Protein AF-A2DS99-F1 (afdb_monomer)

Organism: Trichomonas vaginalis (strain ATCC PRA-98 / G3) (NCBI:txid412133)

Foldseek 3Di:
DPDADQDQKKKKAFADLVDDPVVVQVVCCVLLPVLAAWPDKDADSPPVGGRMIMTGGPDSRSLVVSQVPQAQDDDPNTGMHMGHDPDHDQSNCVVVVNHDPPPPDDDPDPPVVVVVVVPDDDDPDDDPDPDDDDPPPVVPCVVVVVVVVVPDDDDDDDPPQDDQDQKKKKFQADLPDDLVNVCVLLVVFPFWDGKADDPPCSRIIMTGGPDSVSVVVSCVPQQQPDDPNTGMHMDHDD

Sequence (238 aa):
MSTEQVSNTLYIKRINDNVSINQLILHVFAYFSPYGQIIDISASKAIKKRGQAWVTYQNIESAINAKRDLNGIYIFSTPISIQFAKKRNINTLKLNGTYNSYGRRKEIIQDNEVRKLTTGPIPYHWDIDMGGDDEEVTEMVRPLVQKISQEIVEETPKVTLQAPNKILFIQNIPENTDKAVLDFLFGQFPGFVEVRTLPGKQTIAFVEYKTEEQSAVAIQELNGFEIENHHLTIQFSK

pLDDT: mean 71.29, std 19.37, range [31.11, 94.31]

Structure (mmCIF, N/CA/C/O backbone):
data_AF-A2DS99-F1
#
_entry.id   AF-A2DS99-F1
#
loop_
_atom_site.group_PDB
_atom_site.id
_atom_site.type_symbol
_atom_site.label_atom_id
_atom_site.label_alt_id
_atom_site.label_comp_id
_atom_site.label_asym_id
_atom_site.label_entity_id
_atom_site.label_seq_id
_atom_site.pdbx_PDB_ins_code
_atom_site.Cartn_x
_atom_site.Cartn_y
_atom_site.Cartn_z
_atom_site.occupancy
_atom_site.B_iso_or_equiv
_atom_site.auth_seq_id
_atom_site.auth_comp_id
_atom_site.auth_asym_id
_atom_site.auth_atom_id
_atom_site.pdbx_PDB_model_num
ATOM 1 N N . MET A 1 1 ? -28.680 -4.429 15.308 1.00 39.94 1 MET A N 1
ATOM 2 C CA . MET A 1 1 ? -27.738 -4.118 14.213 1.00 39.94 1 MET A CA 1
ATOM 3 C C . MET A 1 1 ? -26.705 -3.143 14.746 1.00 39.94 1 MET A C 1
ATOM 5 O O . MET A 1 1 ? -27.077 -2.046 15.135 1.00 39.94 1 MET A O 1
ATOM 9 N N . SER A 1 2 ? -25.447 -3.556 14.887 1.00 45.28 2 SER A N 1
ATOM 10 C CA . SER A 1 2 ? -24.369 -2.669 15.336 1.00 45.28 2 SER A CA 1
ATOM 11 C C . SER A 1 2 ? -24.067 -1.650 14.237 1.00 45.28 2 SER A C 1
ATOM 13 O O . SER A 1 2 ? -23.561 -2.024 13.183 1.00 45.28 2 SER A O 1
ATOM 15 N N . THR A 1 3 ? -24.407 -0.384 14.463 1.00 58.03 3 THR A N 1
ATOM 16 C CA . THR A 1 3 ? -24.105 0.718 13.544 1.00 58.03 3 THR A CA 1
ATOM 17 C C . THR A 1 3 ? -22.590 0.908 13.476 1.00 58.03 3 THR A C 1
ATOM 19 O O . THR A 1 3 ? -21.972 1.351 14.446 1.00 58.03 3 THR A O 1
ATOM 22 N N . GLU A 1 4 ? -21.968 0.527 12.361 1.00 75.31 4 GLU A N 1
ATOM 23 C CA . GLU A 1 4 ? -20.545 0.781 12.141 1.00 75.31 4 GLU A CA 1
ATOM 24 C C . GLU A 1 4 ? -20.313 2.284 11.969 1.00 75.31 4 GLU A C 1
ATOM 26 O O . GLU A 1 4 ? -20.896 2.924 11.095 1.00 75.31 4 GLU A O 1
ATOM 31 N N . GLN A 1 5 ? -19.457 2.856 12.812 1.00 82.62 5 GLN A N 1
ATOM 32 C CA . GLN A 1 5 ? -19.071 4.254 12.689 1.00 82.62 5 GLN A CA 1
ATOM 33 C C . GLN A 1 5 ? -18.143 4.421 11.481 1.00 82.62 5 GLN A C 1
ATOM 35 O O . GLN A 1 5 ? -17.068 3.823 11.433 1.00 82.62 5 GLN A O 1
ATOM 40 N N . VAL A 1 6 ? -18.560 5.245 10.521 1.00 88.69 6 VAL A N 1
ATOM 41 C CA . VAL A 1 6 ? -17.772 5.559 9.326 1.00 88.69 6 VAL A CA 1
ATOM 42 C C . VAL A 1 6 ? -16.551 6.395 9.713 1.00 88.69 6 VAL A C 1
ATOM 44 O O . VAL A 1 6 ? -16.645 7.337 10.505 1.00 88.69 6 VAL A O 1
ATOM 47 N N . SER A 1 7 ? -15.394 6.053 9.152 1.00 88.00 7 SER A N 1
ATOM 48 C CA . SER A 1 7 ? -14.140 6.772 9.366 1.00 88.00 7 SER A CA 1
ATOM 49 C C . SER A 1 7 ? -13.287 6.797 8.097 1.00 88.00 7 SER A C 1
ATOM 51 O O . SER A 1 7 ? -13.418 5.935 7.233 1.00 88.00 7 SER A O 1
ATOM 53 N N . ASN A 1 8 ? -12.394 7.787 7.991 1.00 88.69 8 ASN A N 1
ATOM 54 C CA . ASN A 1 8 ? -11.469 7.921 6.858 1.00 88.69 8 ASN A CA 1
ATOM 55 C C . ASN A 1 8 ? -10.408 6.807 6.838 1.00 88.69 8 ASN A C 1
ATOM 57 O O . ASN A 1 8 ? -9.756 6.584 5.821 1.00 88.69 8 ASN A O 1
ATOM 61 N N . THR A 1 9 ? -10.194 6.138 7.976 1.00 89.94 9 THR A N 1
ATOM 62 C CA . THR A 1 9 ? -9.213 5.064 8.110 1.00 89.94 9 THR A CA 1
ATOM 63 C C . THR A 1 9 ? -9.906 3.713 8.029 1.00 89.94 9 THR A C 1
ATOM 65 O O . THR A 1 9 ? -10.764 3.384 8.848 1.00 89.94 9 THR A O 1
ATOM 68 N N . LEU A 1 10 ? -9.481 2.899 7.076 1.00 92.31 10 LEU A N 1
ATOM 69 C CA . LEU A 1 10 ? -9.880 1.513 6.940 1.00 92.31 10 LEU A CA 1
ATOM 70 C C . LEU A 1 10 ? -8.916 0.615 7.699 1.00 92.31 10 LEU A C 1
ATOM 72 O O . LEU A 1 10 ? -7.702 0.804 7.682 1.00 92.31 10 LEU A O 1
ATOM 76 N N . TYR A 1 11 ? -9.484 -0.368 8.376 1.00 92.62 11 TYR A N 1
ATOM 77 C CA . TYR A 1 11 ? -8.785 -1.425 9.071 1.00 92.62 11 TYR A CA 1
ATOM 78 C C . TYR A 1 11 ? -8.932 -2.723 8.284 1.00 92.62 11 TYR A C 1
ATOM 80 O O . TYR A 1 11 ? -10.037 -3.239 8.121 1.00 92.62 11 TYR A O 1
ATOM 88 N N . ILE A 1 12 ? -7.808 -3.244 7.813 1.00 91.94 12 ILE A N 1
ATOM 89 C CA . ILE A 1 12 ? -7.733 -4.467 7.024 1.00 91.94 12 ILE A CA 1
ATOM 90 C C . ILE A 1 12 ? -7.275 -5.598 7.942 1.00 91.94 12 ILE A C 1
ATOM 92 O O . ILE A 1 12 ? -6.291 -5.466 8.673 1.00 91.94 12 ILE A O 1
ATOM 96 N N . LYS A 1 13 ? -8.003 -6.710 7.904 1.00 90.75 13 LYS A N 1
ATOM 97 C CA . LYS A 1 13 ? -7.728 -7.959 8.617 1.00 90.75 13 LYS A CA 1
ATOM 98 C C . LYS A 1 13 ? -7.486 -9.090 7.630 1.00 90.75 13 LYS A C 1
ATOM 100 O O . LYS A 1 13 ? -7.944 -9.026 6.489 1.00 90.75 13 LYS A O 1
ATOM 105 N N . ARG A 1 14 ? -6.903 -10.178 8.144 1.00 88.94 14 ARG A N 1
ATOM 106 C CA . ARG A 1 14 ? -6.716 -11.449 7.424 1.00 88.94 14 ARG A CA 1
ATOM 107 C C . ARG A 1 14 ? -5.753 -11.298 6.243 1.00 88.94 14 ARG A C 1
ATOM 109 O O . ARG A 1 14 ? -5.974 -11.841 5.171 1.00 88.94 14 ARG A O 1
ATOM 116 N N . ILE A 1 15 ? -4.686 -10.539 6.471 1.00 88.38 15 ILE A N 1
ATOM 117 C CA . ILE A 1 15 ? -3.571 -10.403 5.536 1.00 88.38 15 ILE A CA 1
ATOM 118 C C . ILE A 1 15 ? -2.563 -11.528 5.797 1.00 88.38 15 ILE A C 1
ATOM 120 O O . ILE A 1 15 ? -2.375 -11.934 6.943 1.00 88.38 15 ILE A O 1
ATOM 124 N N . ASN A 1 16 ? -1.915 -12.019 4.743 1.00 86.56 16 ASN A N 1
ATOM 125 C CA . ASN A 1 16 ? -0.828 -12.985 4.844 1.00 86.56 16 ASN A CA 1
ATOM 126 C C . ASN A 1 16 ? 0.429 -12.381 5.513 1.00 86.56 16 ASN A C 1
ATOM 128 O O . ASN A 1 16 ? 1.022 -11.432 5.002 1.00 86.56 16 ASN A O 1
ATOM 132 N N . ASP A 1 17 ? 0.856 -12.972 6.630 1.00 83.75 17 ASP A N 1
ATOM 133 C CA . ASP A 1 17 ? 2.005 -12.523 7.436 1.00 83.75 17 ASP A CA 1
ATOM 134 C C . ASP A 1 17 ? 3.367 -12.866 6.838 1.00 83.75 17 ASP A C 1
ATOM 136 O O . ASP A 1 17 ? 4.383 -12.264 7.201 1.00 83.75 17 ASP A O 1
ATOM 140 N N . ASN A 1 18 ? 3.392 -13.829 5.919 1.00 84.06 18 ASN A N 1
ATOM 141 C CA . ASN A 1 18 ? 4.629 -14.316 5.318 1.00 84.06 18 ASN A CA 1
ATOM 142 C C . ASN A 1 18 ? 5.225 -13.305 4.325 1.00 84.06 18 ASN A C 1
ATOM 144 O O . ASN A 1 18 ? 6.401 -13.386 3.982 1.00 84.06 18 ASN A O 1
ATOM 148 N N . VAL A 1 19 ? 4.440 -12.315 3.897 1.00 83.06 19 VAL A N 1
ATOM 149 C CA . VAL A 1 19 ? 4.846 -11.308 2.912 1.00 83.06 19 VAL A CA 1
ATOM 150 C C . VAL A 1 19 ? 5.688 -10.211 3.572 1.00 83.06 19 VAL A C 1
ATOM 152 O O . VAL A 1 19 ? 5.510 -9.877 4.746 1.00 83.06 19 VAL A O 1
ATOM 155 N N . SER A 1 20 ? 6.662 -9.648 2.853 1.00 85.75 20 SER A N 1
ATOM 156 C CA . SER A 1 20 ? 7.436 -8.497 3.342 1.00 85.75 20 SER A CA 1
ATOM 157 C C . SER A 1 20 ? 6.532 -7.270 3.548 1.00 85.75 20 SER A C 1
ATOM 159 O O . SER A 1 20 ? 5.578 -7.060 2.803 1.00 85.75 20 SER A O 1
ATOM 161 N N . ILE A 1 21 ? 6.816 -6.443 4.567 1.00 81.75 21 ILE A N 1
ATOM 162 C CA . ILE A 1 21 ? 5.988 -5.255 4.866 1.00 81.75 21 ILE A CA 1
ATOM 163 C C . ILE A 1 21 ? 5.952 -4.321 3.652 1.00 81.75 21 ILE A C 1
ATOM 165 O O . ILE A 1 21 ? 4.894 -3.810 3.304 1.00 81.75 21 ILE A O 1
ATOM 169 N N . AS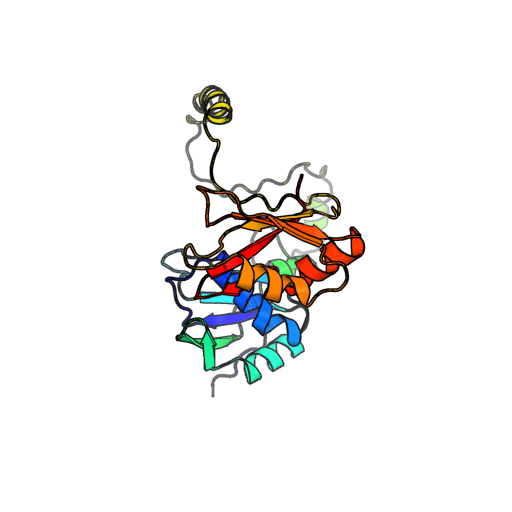N A 1 22 ? 7.089 -4.157 2.976 1.00 82.31 22 ASN A N 1
ATOM 170 C CA . ASN A 1 22 ? 7.215 -3.273 1.821 1.00 82.31 22 ASN A CA 1
ATOM 171 C C . ASN A 1 22 ? 6.361 -3.752 0.640 1.00 82.31 22 ASN A C 1
ATOM 173 O O . ASN A 1 22 ? 5.630 -2.952 0.063 1.00 82.31 22 ASN A O 1
ATOM 177 N N . GLN A 1 23 ? 6.381 -5.052 0.321 1.00 83.88 23 GLN A N 1
ATOM 178 C CA . GLN A 1 23 ? 5.506 -5.603 -0.721 1.00 83.88 23 GLN A CA 1
ATOM 179 C C . GLN A 1 23 ? 4.035 -5.500 -0.329 1.00 83.88 23 GLN A C 1
ATOM 181 O O . GLN A 1 23 ? 3.203 -5.139 -1.156 1.00 83.88 23 GLN A O 1
ATOM 186 N N . LEU A 1 24 ? 3.702 -5.753 0.939 1.00 85.50 24 LEU A N 1
ATOM 187 C CA . LEU A 1 24 ? 2.335 -5.588 1.412 1.00 85.50 24 LEU A CA 1
ATOM 188 C C . LEU A 1 24 ? 1.850 -4.145 1.224 1.00 85.50 24 LEU A C 1
ATOM 190 O O . LEU A 1 24 ? 0.763 -3.937 0.693 1.00 85.50 24 LEU A O 1
ATOM 194 N N . ILE A 1 25 ? 2.653 -3.160 1.631 1.00 84.50 25 ILE A N 1
ATOM 195 C CA . ILE A 1 25 ? 2.324 -1.739 1.474 1.00 84.50 25 ILE A CA 1
ATOM 196 C C . ILE A 1 25 ? 2.158 -1.387 -0.004 1.00 84.50 25 ILE A C 1
ATOM 198 O O . ILE A 1 25 ? 1.186 -0.720 -0.344 1.00 84.50 25 ILE A O 1
ATOM 202 N N . LEU A 1 26 ? 3.047 -1.864 -0.878 1.00 82.88 26 LEU A N 1
ATOM 203 C CA . LEU A 1 26 ? 2.982 -1.605 -2.317 1.00 82.88 26 LEU A CA 1
ATOM 204 C C . LEU A 1 26 ? 1.695 -2.162 -2.935 1.00 82.88 26 LEU A C 1
ATOM 206 O O . LEU A 1 26 ? 0.986 -1.436 -3.626 1.00 82.88 26 LEU A O 1
ATOM 210 N N . HIS A 1 27 ? 1.345 -3.417 -2.650 1.00 85.88 27 HIS A N 1
ATOM 211 C CA . HIS A 1 27 ? 0.118 -4.014 -3.180 1.00 85.88 27 HIS A CA 1
ATOM 212 C C . HIS A 1 27 ? -1.135 -3.354 -2.607 1.00 85.88 27 HIS A C 1
ATOM 214 O O . HIS A 1 27 ? -2.080 -3.081 -3.344 1.00 85.88 27 HIS A O 1
ATOM 220 N N . VAL A 1 28 ? -1.149 -3.054 -1.306 1.00 87.56 28 VAL A N 1
ATOM 221 C CA . VAL A 1 28 ? -2.248 -2.300 -0.694 1.00 87.56 28 VAL A CA 1
ATOM 222 C C . VAL A 1 28 ? -2.367 -0.927 -1.357 1.00 87.56 28 VAL A C 1
ATOM 224 O O . VAL A 1 28 ? -3.462 -0.540 -1.737 1.00 87.56 28 VAL A O 1
ATOM 227 N N . PHE A 1 29 ? -1.270 -0.213 -1.590 1.00 87.44 29 PHE A N 1
ATOM 228 C CA . PHE A 1 29 ? -1.301 1.057 -2.313 1.00 87.44 29 PHE A CA 1
ATOM 229 C C . PHE A 1 29 ? -1.859 0.898 -3.736 1.00 87.44 29 PHE A C 1
ATOM 231 O O . PHE A 1 29 ? -2.743 1.658 -4.130 1.00 87.44 29 PHE A O 1
ATOM 238 N N . ALA A 1 30 ? -1.425 -0.123 -4.478 1.00 85.12 30 ALA A N 1
ATOM 239 C CA . ALA A 1 30 ? -1.893 -0.387 -5.837 1.00 85.12 30 ALA A CA 1
ATOM 240 C C . ALA A 1 30 ? -3.415 -0.613 -5.899 1.00 85.12 30 ALA A C 1
ATOM 242 O O . ALA A 1 30 ? -4.089 0.009 -6.715 1.00 85.12 30 ALA A O 1
ATOM 243 N N . TYR A 1 31 ? -3.978 -1.420 -4.992 1.00 87.50 31 TYR A N 1
ATOM 244 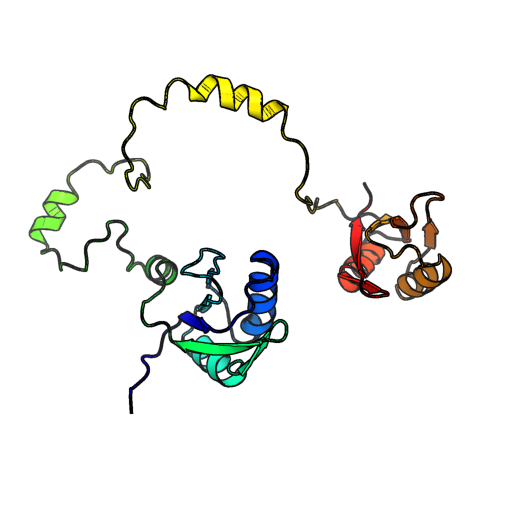C CA . TYR A 1 31 ? -5.423 -1.680 -4.958 1.00 87.50 31 TYR A CA 1
ATOM 245 C C . TYR A 1 31 ? -6.248 -0.505 -4.427 1.00 87.50 31 TYR A C 1
ATOM 247 O O . TYR A 1 31 ? -7.385 -0.316 -4.850 1.00 87.50 31 TYR A O 1
ATOM 255 N N . PHE A 1 32 ? -5.711 0.268 -3.481 1.00 86.88 32 PHE A N 1
ATOM 256 C CA . PHE A 1 32 ? -6.463 1.307 -2.772 1.00 86.88 32 PHE A CA 1
ATOM 257 C C . PHE A 1 32 ? -6.327 2.697 -3.419 1.00 86.88 32 PHE A C 1
ATOM 259 O O . PHE A 1 32 ? -7.182 3.553 -3.172 1.00 86.88 32 PHE A O 1
ATOM 266 N N . SER A 1 33 ? -5.314 2.928 -4.261 1.00 88.06 33 SER A N 1
ATOM 267 C CA . SER A 1 33 ? -5.086 4.213 -4.943 1.00 88.06 33 SER A CA 1
ATOM 268 C C . SER A 1 33 ? -6.206 4.665 -5.900 1.00 88.06 33 SER A C 1
ATOM 270 O O . SER A 1 33 ? -6.492 5.864 -5.900 1.00 88.06 33 SER A O 1
ATOM 272 N N . PRO A 1 34 ? -6.926 3.788 -6.640 1.00 89.06 34 PRO A N 1
ATOM 273 C CA . PRO A 1 34 ? -7.958 4.235 -7.585 1.00 89.06 34 PRO A CA 1
ATOM 274 C C . PRO A 1 34 ? -9.173 4.893 -6.914 1.00 89.06 34 PRO A C 1
ATOM 276 O O . PRO A 1 34 ? -9.890 5.667 -7.542 1.00 89.06 34 PRO A O 1
ATOM 279 N N . TYR A 1 35 ? -9.413 4.602 -5.633 1.00 87.94 35 TYR A N 1
ATOM 280 C CA . TYR A 1 35 ? -10.582 5.091 -4.893 1.00 87.94 35 TYR A CA 1
ATOM 281 C C . TYR A 1 35 ? -10.368 6.473 -4.264 1.00 87.94 35 TYR A C 1
ATOM 283 O O . TYR A 1 35 ? -11.335 7.127 -3.858 1.00 87.94 35 TYR A O 1
ATOM 291 N N . GLY A 1 36 ? -9.118 6.928 -4.151 1.00 84.75 36 GLY A N 1
ATOM 292 C CA . GLY A 1 36 ? -8.802 8.262 -3.655 1.00 84.75 36 GLY A CA 1
ATOM 293 C C . GLY A 1 36 ? -7.396 8.417 -3.092 1.00 84.75 36 GLY A C 1
ATOM 294 O O . GLY A 1 36 ? -6.633 7.462 -2.959 1.00 84.75 36 GLY A O 1
ATOM 295 N N . GLN A 1 37 ? -7.076 9.653 -2.710 1.00 83.69 37 GLN A N 1
ATOM 296 C CA . GLN A 1 37 ? -5.774 10.005 -2.158 1.00 83.69 37 GLN A CA 1
ATOM 297 C C . GLN A 1 37 ? -5.580 9.413 -0.756 1.00 83.69 37 GLN A C 1
ATOM 299 O O . GLN A 1 37 ? -6.356 9.669 0.174 1.00 83.69 37 GLN A O 1
ATOM 304 N N . ILE A 1 38 ? -4.516 8.625 -0.617 1.00 85.62 38 ILE A N 1
ATOM 305 C CA . ILE A 1 38 ? -4.113 7.984 0.632 1.00 85.62 38 ILE A CA 1
ATOM 306 C C . ILE A 1 38 ? -3.129 8.908 1.354 1.00 85.62 38 ILE A C 1
ATOM 308 O O . ILE A 1 38 ? -2.142 9.349 0.773 1.00 85.62 38 ILE A O 1
ATOM 312 N N . ILE A 1 39 ? -3.404 9.200 2.624 1.00 83.31 39 ILE A N 1
ATOM 313 C CA . ILE A 1 39 ? -2.517 9.975 3.500 1.00 83.31 39 ILE A CA 1
ATOM 314 C C . ILE A 1 39 ? -1.406 9.081 4.048 1.00 83.31 39 ILE A C 1
ATOM 316 O O . ILE A 1 39 ? -0.258 9.501 4.145 1.00 83.31 39 ILE A O 1
ATOM 320 N N . ASP A 1 40 ? -1.772 7.877 4.488 1.00 81.00 40 ASP A N 1
ATOM 321 C CA . ASP A 1 40 ? -0.879 7.012 5.251 1.00 81.00 40 ASP A CA 1
ATOM 322 C C . ASP A 1 40 ? -1.322 5.545 5.177 1.00 81.00 40 ASP A C 1
ATOM 324 O O . ASP A 1 40 ? -2.522 5.242 5.240 1.00 81.00 40 ASP A O 1
ATOM 328 N N . ILE A 1 41 ? -0.341 4.646 5.085 1.00 84.50 41 ILE A N 1
ATOM 329 C CA . ILE A 1 41 ? -0.514 3.193 5.119 1.00 84.50 41 ILE A CA 1
ATOM 330 C C . ILE A 1 41 ? 0.386 2.651 6.224 1.00 84.50 41 ILE A C 1
ATOM 332 O O . ILE A 1 41 ? 1.610 2.708 6.137 1.00 84.50 41 ILE A O 1
ATOM 336 N N . SER A 1 42 ? -0.227 2.077 7.255 1.00 84.31 42 SER A N 1
ATOM 337 C CA . SER A 1 42 ? 0.484 1.508 8.396 1.00 84.31 42 SER A CA 1
ATOM 338 C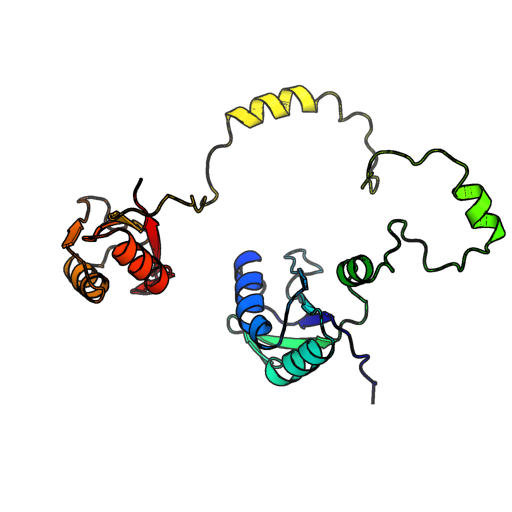 C . SER A 1 42 ? 0.270 0.001 8.458 1.00 84.31 42 SER A C 1
ATOM 340 O O . SER A 1 42 ? -0.852 -0.473 8.642 1.00 84.31 42 SER A O 1
ATOM 342 N N . ALA A 1 43 ? 1.357 -0.756 8.341 1.00 83.75 43 ALA A N 1
ATOM 343 C CA . ALA A 1 43 ? 1.394 -2.200 8.538 1.00 83.75 43 ALA A CA 1
ATOM 344 C C . ALA A 1 43 ? 2.627 -2.565 9.376 1.00 83.75 43 ALA A C 1
ATOM 346 O O . ALA A 1 43 ? 3.665 -1.912 9.289 1.00 83.75 43 ALA A O 1
ATOM 347 N N . SER A 1 44 ? 2.522 -3.594 10.218 1.00 76.94 44 SER A N 1
ATOM 348 C CA . SER A 1 44 ? 3.627 -4.021 11.083 1.00 76.94 44 SER A CA 1
ATOM 349 C C . SER A 1 44 ? 3.646 -5.536 11.238 1.00 76.94 44 SER A C 1
ATOM 351 O O . SER A 1 44 ? 2.601 -6.162 11.387 1.00 76.94 44 SER A O 1
ATOM 353 N N . LYS A 1 45 ? 4.848 -6.122 11.266 1.00 78.69 45 LYS A N 1
ATOM 354 C CA . LYS A 1 45 ? 5.070 -7.553 11.542 1.00 78.69 45 LYS A CA 1
ATOM 355 C C . LYS A 1 45 ? 5.127 -7.897 13.029 1.00 78.69 45 LYS A C 1
ATOM 357 O O . LYS A 1 45 ? 5.322 -9.059 13.376 1.00 78.69 45 LYS A O 1
ATOM 362 N N . ALA A 1 46 ? 4.964 -6.918 13.920 1.00 80.06 46 ALA A N 1
ATOM 363 C CA . ALA A 1 46 ? 4.944 -7.194 15.351 1.00 80.06 46 ALA A CA 1
ATOM 364 C C . ALA A 1 46 ? 3.855 -8.229 15.680 1.00 80.06 46 ALA A C 1
ATOM 366 O O . ALA A 1 46 ? 2.763 -8.180 15.127 1.00 80.06 46 ALA A O 1
ATOM 367 N N . ILE A 1 47 ? 4.107 -9.133 16.625 1.00 75.44 47 ILE A N 1
ATOM 368 C CA . ILE A 1 47 ? 3.231 -10.285 16.928 1.00 75.44 47 ILE A CA 1
ATOM 369 C C . ILE A 1 47 ? 1.763 -9.896 17.183 1.00 75.44 47 ILE A C 1
ATOM 371 O O . ILE A 1 47 ? 0.850 -10.623 16.802 1.00 75.44 47 ILE A O 1
ATOM 375 N N . LYS A 1 48 ? 1.516 -8.726 17.787 1.00 78.00 48 LYS A N 1
ATOM 376 C CA . LYS A 1 48 ? 0.160 -8.201 18.048 1.00 78.00 48 LYS A CA 1
ATOM 377 C C . LYS A 1 48 ? -0.483 -7.496 16.841 1.00 78.00 48 LYS A C 1
ATOM 379 O O . LYS A 1 48 ? -1.689 -7.256 16.841 1.00 78.00 48 LYS A O 1
ATOM 384 N N . LYS A 1 49 ? 0.324 -7.100 15.857 1.00 78.19 49 LYS A N 1
ATOM 385 C CA . LYS A 1 49 ? -0.038 -6.261 14.703 1.00 78.19 49 LYS A CA 1
ATOM 386 C C . LYS A 1 49 ? 0.121 -6.970 13.358 1.00 78.19 49 LYS A C 1
ATOM 388 O O . LYS A 1 49 ? -0.298 -6.411 12.354 1.00 78.19 49 LYS A O 1
ATOM 393 N N . ARG A 1 50 ? 0.659 -8.188 13.347 1.00 79.69 50 ARG A N 1
ATOM 394 C CA . ARG A 1 50 ? 0.685 -9.050 12.172 1.00 79.69 50 ARG A CA 1
ATOM 395 C C . ARG A 1 50 ? -0.745 -9.353 11.709 1.00 79.69 50 ARG A C 1
ATOM 397 O O . ARG A 1 50 ? -1.688 -9.367 12.511 1.00 79.69 50 ARG A O 1
ATOM 404 N N . GLY A 1 51 ? -0.903 -9.495 10.406 1.00 83.56 51 GLY A N 1
ATOM 405 C CA . GLY A 1 51 ? -2.148 -9.833 9.722 1.00 83.56 51 GLY A CA 1
ATOM 406 C C . GLY A 1 51 ? -3.108 -8.662 9.610 1.00 83.56 51 GLY A C 1
ATOM 407 O O . GLY A 1 51 ? -4.294 -8.854 9.322 1.00 83.56 51 GLY A O 1
ATOM 408 N N . GLN A 1 52 ? -2.610 -7.460 9.907 1.00 89.69 52 GLN A N 1
ATOM 409 C CA . GLN A 1 52 ? -3.388 -6.250 10.076 1.00 89.69 52 GLN A CA 1
ATOM 410 C C . GLN A 1 52 ? -2.709 -5.072 9.387 1.00 89.69 52 GLN A C 1
ATOM 412 O O . GLN A 1 52 ? -1.494 -4.891 9.482 1.00 89.69 52 GLN A O 1
ATOM 417 N N . ALA A 1 53 ? -3.520 -4.234 8.752 1.00 90.25 53 ALA A N 1
ATOM 418 C CA . ALA A 1 53 ? -3.069 -2.974 8.184 1.00 90.25 53 ALA A CA 1
ATOM 419 C C . ALA A 1 53 ? -4.116 -1.879 8.389 1.00 90.25 53 ALA A C 1
ATOM 421 O O . ALA A 1 53 ? -5.311 -2.149 8.538 1.00 90.25 53 ALA A O 1
ATOM 422 N N . TRP A 1 54 ? -3.657 -0.634 8.381 1.00 91.44 54 TRP A N 1
ATOM 423 C CA . TRP A 1 54 ? -4.498 0.553 8.390 1.00 91.44 54 TRP A CA 1
ATOM 424 C C . TRP A 1 54 ? -4.208 1.390 7.153 1.00 91.44 54 TRP A C 1
ATOM 426 O O . TRP A 1 54 ? -3.056 1.723 6.893 1.00 91.44 54 TRP A O 1
ATOM 436 N N . VAL A 1 55 ? -5.259 1.760 6.427 1.00 91.12 55 VAL A N 1
ATOM 437 C CA . VAL A 1 55 ? -5.181 2.647 5.262 1.00 91.12 55 VAL A CA 1
ATOM 438 C C . VAL A 1 55 ? -5.988 3.890 5.572 1.00 91.12 55 VAL A C 1
ATOM 440 O O . VAL A 1 55 ? -7.173 3.796 5.872 1.00 91.12 55 VAL A O 1
ATOM 443 N N . THR A 1 56 ? -5.354 5.055 5.549 1.00 87.50 56 THR A N 1
ATOM 444 C CA . THR A 1 56 ? -6.012 6.327 5.854 1.00 87.50 56 THR A CA 1
ATOM 445 C C . THR A 1 56 ? -6.189 7.136 4.589 1.00 87.50 56 THR A C 1
ATOM 447 O O . THR A 1 56 ? -5.206 7.565 3.994 1.00 87.50 56 THR A O 1
ATOM 450 N N . TYR A 1 57 ? -7.437 7.385 4.214 1.00 87.81 57 TYR A N 1
ATOM 451 C CA . TYR A 1 57 ? -7.772 8.278 3.115 1.00 87.81 57 TYR A CA 1
ATOM 452 C C . TYR A 1 57 ? -7.888 9.723 3.577 1.00 87.81 57 TYR A C 1
ATOM 454 O O . TYR A 1 57 ? -8.194 10.006 4.739 1.00 87.81 57 TYR A O 1
ATOM 462 N N . GLN A 1 58 ? -7.698 10.643 2.638 1.00 83.50 58 GLN A N 1
ATOM 463 C CA . GLN A 1 58 ? -8.043 12.044 2.841 1.00 83.50 58 GLN A CA 1
ATOM 464 C C . GLN A 1 58 ? -9.557 12.222 2.983 1.00 83.50 58 GLN A C 1
ATOM 466 O O . GLN A 1 58 ? -10.025 12.797 3.967 1.00 83.50 58 GLN A O 1
ATOM 471 N N . ASN A 1 59 ? -10.320 11.634 2.060 1.00 87.31 59 ASN A N 1
ATOM 472 C CA . ASN A 1 59 ? -11.772 11.758 2.004 1.00 87.31 59 ASN A CA 1
ATOM 473 C C . ASN A 1 59 ? -12.480 10.544 2.620 1.00 87.31 59 ASN A C 1
ATOM 475 O O . ASN A 1 59 ? -12.038 9.403 2.485 1.00 87.31 59 ASN A O 1
ATOM 479 N N . ILE A 1 60 ? -13.618 10.793 3.273 1.00 90.25 60 ILE A N 1
ATOM 480 C CA . ILE A 1 60 ? -14.458 9.740 3.870 1.00 90.25 60 ILE A CA 1
ATOM 481 C C . ILE A 1 60 ? -15.115 8.886 2.781 1.00 90.25 60 ILE A C 1
ATOM 483 O O . ILE A 1 60 ? -15.183 7.667 2.905 1.00 90.25 60 ILE A O 1
ATOM 487 N N . GLU A 1 61 ? -15.572 9.517 1.703 1.00 92.38 61 GLU A N 1
ATOM 488 C CA . GLU A 1 61 ? -16.266 8.853 0.593 1.00 92.38 61 GLU A CA 1
ATOM 489 C C . GLU A 1 61 ? -15.369 7.829 -0.109 1.00 92.38 61 GLU A C 1
ATOM 491 O O . GLU A 1 61 ? -15.798 6.706 -0.368 1.00 92.38 61 GLU A O 1
ATOM 496 N N . SER A 1 62 ? -14.089 8.164 -0.302 1.00 92.19 62 SER A N 1
ATOM 497 C CA . SER A 1 62 ? -13.073 7.236 -0.809 1.00 92.19 62 SER A CA 1
ATOM 498 C C . SER A 1 62 ? -12.965 5.980 0.054 1.00 92.19 62 SER A C 1
ATOM 500 O O . SER A 1 62 ? -12.911 4.874 -0.477 1.00 92.19 62 SER A O 1
ATOM 502 N N . ALA A 1 63 ? -13.010 6.127 1.383 1.00 90.62 63 ALA A N 1
ATOM 503 C CA . ALA A 1 63 ? -12.969 4.992 2.300 1.00 90.62 63 ALA A CA 1
ATOM 504 C C . ALA A 1 63 ? -14.238 4.121 2.211 1.00 90.62 63 ALA A C 1
ATOM 506 O O . ALA A 1 63 ? -14.152 2.897 2.309 1.00 90.62 63 ALA A O 1
ATOM 507 N N . ILE A 1 64 ? -15.413 4.726 2.001 1.00 93.38 64 ILE A N 1
ATOM 508 C CA . ILE A 1 64 ? -16.677 3.994 1.817 1.00 93.38 64 ILE A CA 1
ATOM 509 C C . ILE A 1 64 ? -16.635 3.169 0.526 1.00 93.38 64 ILE A C 1
ATOM 511 O O . ILE A 1 64 ? -16.931 1.973 0.563 1.00 93.38 64 ILE A O 1
ATOM 515 N N . ASN A 1 65 ? -16.229 3.787 -0.586 1.00 94.31 65 ASN A N 1
ATOM 516 C CA . ASN A 1 65 ? -16.147 3.126 -1.889 1.00 94.31 65 ASN A CA 1
ATOM 517 C C . ASN A 1 65 ? -15.109 1.997 -1.871 1.00 94.31 65 ASN A C 1
ATOM 519 O O . ASN A 1 65 ? -15.435 0.861 -2.208 1.00 94.31 65 ASN A O 1
ATOM 523 N N . ALA A 1 66 ? -13.905 2.272 -1.358 1.00 92.81 66 ALA A N 1
ATOM 524 C CA . ALA A 1 66 ? -12.850 1.271 -1.226 1.00 92.81 66 ALA A CA 1
ATOM 525 C C . ALA A 1 66 ? -13.295 0.078 -0.369 1.00 92.81 66 ALA A C 1
ATOM 527 O O . ALA A 1 66 ? -13.062 -1.070 -0.733 1.00 92.81 66 ALA A O 1
ATOM 528 N N . LYS A 1 67 ? -13.986 0.312 0.756 1.00 93.56 67 LYS A N 1
ATOM 529 C CA . LYS A 1 67 ? -14.510 -0.782 1.583 1.00 93.56 67 LYS A CA 1
ATOM 530 C C . LYS A 1 67 ? -15.549 -1.616 0.833 1.00 93.56 67 LYS A C 1
ATOM 532 O O . LYS A 1 67 ? -15.553 -2.831 0.991 1.00 93.56 67 LYS A O 1
ATOM 537 N N . ARG A 1 68 ? -16.455 -0.992 0.077 1.00 91.88 68 ARG A N 1
ATOM 538 C CA . ARG A 1 68 ? -17.511 -1.717 -0.641 1.00 91.88 68 ARG A CA 1
ATOM 539 C C . ARG A 1 68 ? -16.924 -2.648 -1.701 1.00 91.88 68 ARG A C 1
ATOM 541 O O . ARG A 1 68 ? -17.349 -3.795 -1.781 1.00 91.88 68 ARG A O 1
ATOM 548 N N . ASP A 1 69 ? -15.939 -2.158 -2.446 1.00 91.06 69 ASP A N 1
ATOM 549 C CA . ASP A 1 69 ? -15.461 -2.829 -3.653 1.00 91.06 69 ASP A CA 1
ATOM 550 C C . ASP A 1 69 ? -14.262 -3.762 -3.371 1.00 91.06 69 ASP A C 1
ATOM 552 O O . ASP A 1 69 ? -14.103 -4.781 -4.037 1.00 91.06 69 ASP A O 1
ATOM 556 N N . LEU A 1 70 ? -13.450 -3.477 -2.341 1.00 90.50 70 LEU A N 1
ATOM 557 C CA . LEU A 1 70 ? -12.255 -4.268 -1.994 1.00 90.50 70 LEU A CA 1
ATOM 558 C C . LEU A 1 70 ? -12.469 -5.262 -0.840 1.00 90.50 70 LEU A C 1
ATOM 560 O O . LEU A 1 70 ? -11.560 -6.016 -0.489 1.00 90.50 70 LEU A O 1
ATOM 564 N N . ASN A 1 71 ? -13.635 -5.282 -0.194 1.00 91.50 71 ASN A N 1
ATOM 565 C CA . ASN A 1 71 ? -13.868 -6.222 0.900 1.00 91.50 71 ASN A CA 1
ATOM 566 C C . ASN A 1 71 ? -14.078 -7.644 0.359 1.00 91.50 71 ASN A C 1
ATOM 568 O O . ASN A 1 71 ? -15.008 -7.894 -0.401 1.00 91.50 71 ASN A O 1
ATOM 572 N N . GLY A 1 72 ? -13.239 -8.586 0.794 1.00 88.19 72 GLY A N 1
ATOM 573 C CA . GLY A 1 72 ? -13.271 -9.976 0.337 1.00 88.19 72 GLY A CA 1
ATOM 574 C C . GLY A 1 72 ? -12.355 -10.287 -0.847 1.00 88.19 72 GLY A C 1
ATOM 575 O O . GLY A 1 72 ? -12.338 -11.434 -1.289 1.00 88.19 72 GLY A O 1
ATOM 576 N N . ILE A 1 73 ? -11.572 -9.320 -1.345 1.00 89.06 73 ILE A N 1
ATOM 577 C CA . ILE A 1 73 ? -10.598 -9.590 -2.413 1.00 89.06 73 ILE A CA 1
ATOM 578 C C . ILE A 1 73 ? -9.457 -10.471 -1.907 1.00 89.06 73 ILE A C 1
ATOM 580 O O . ILE A 1 73 ? -9.119 -10.471 -0.721 1.00 89.06 73 ILE A O 1
ATOM 584 N N . TYR A 1 74 ? -8.818 -11.185 -2.825 1.00 85.88 74 TYR A N 1
ATOM 585 C CA . TYR A 1 74 ? -7.665 -12.016 -2.515 1.00 85.88 74 TYR A CA 1
ATOM 586 C C . TYR A 1 74 ? -6.378 -11.209 -2.671 1.00 85.88 74 TYR A C 1
ATOM 588 O O . TYR A 1 74 ? -6.002 -10.826 -3.774 1.00 85.88 74 TYR A O 1
ATOM 596 N N . ILE A 1 75 ? -5.682 -10.986 -1.557 1.00 82.81 75 ILE A N 1
ATOM 597 C CA . ILE A 1 75 ? -4.325 -10.436 -1.536 1.00 82.81 75 ILE A CA 1
ATOM 598 C C . ILE A 1 75 ? -3.385 -11.565 -1.106 1.00 82.81 75 ILE A C 1
ATOM 600 O O . ILE A 1 75 ? -3.571 -12.148 -0.035 1.00 82.81 75 ILE A O 1
ATOM 604 N N . PHE A 1 76 ? -2.402 -11.905 -1.947 1.00 80.25 76 PHE A N 1
ATOM 605 C CA . PHE A 1 76 ? -1.428 -12.985 -1.708 1.00 80.25 76 PHE A CA 1
ATOM 606 C C . PHE A 1 76 ? -2.074 -14.298 -1.236 1.00 80.25 76 PHE A C 1
ATOM 608 O O . PHE A 1 76 ? -1.684 -14.875 -0.216 1.00 80.25 76 PHE A O 1
ATOM 615 N N . SER A 1 77 ? -3.113 -14.726 -1.960 1.00 80.94 77 SER A N 1
ATOM 616 C CA . SER A 1 77 ? -3.874 -15.959 -1.703 1.00 80.94 77 SER A CA 1
ATOM 617 C C . SER A 1 77 ? -4.694 -15.969 -0.405 1.00 80.94 77 SER A C 1
ATOM 619 O O . SER A 1 77 ? -5.229 -17.006 -0.019 1.00 80.94 77 SER A O 1
ATOM 621 N N . THR A 1 78 ? -4.854 -14.817 0.254 1.00 85.81 78 THR A N 1
ATOM 622 C CA . THR A 1 78 ? -5.716 -14.662 1.434 1.00 85.81 78 THR A CA 1
ATOM 623 C C . THR A 1 78 ? -6.862 -13.687 1.157 1.00 85.81 78 THR A C 1
ATOM 625 O O . THR A 1 78 ? -6.597 -12.575 0.698 1.00 85.81 78 THR A O 1
ATOM 628 N N . PRO A 1 79 ? -8.131 -14.062 1.417 1.00 89.88 79 PRO A N 1
ATOM 629 C CA . PRO A 1 79 ? -9.245 -13.134 1.279 1.00 89.88 79 PRO A CA 1
ATOM 630 C C . PRO A 1 79 ? -9.204 -12.123 2.427 1.00 89.88 79 PRO A C 1
ATOM 632 O O . PRO A 1 79 ? -9.315 -12.501 3.599 1.00 89.88 79 PRO A O 1
ATOM 635 N N . ILE A 1 80 ? -9.043 -10.843 2.103 1.00 92.81 80 ILE A N 1
ATOM 636 C CA . ILE A 1 80 ? -8.962 -9.782 3.105 1.00 92.81 80 ILE A CA 1
ATOM 637 C C . ILE A 1 80 ? -10.348 -9.368 3.591 1.00 92.81 80 ILE A C 1
ATOM 639 O O . ILE A 1 80 ? -11.335 -9.417 2.861 1.00 92.81 80 ILE A O 1
ATOM 643 N N . SER A 1 81 ? -10.421 -8.918 4.841 1.00 92.25 81 SER A N 1
ATOM 644 C CA . SER A 1 81 ? -11.638 -8.338 5.410 1.00 92.25 81 SER A CA 1
ATOM 645 C C . SER A 1 81 ? -11.388 -6.894 5.811 1.00 92.25 81 SER A C 1
ATOM 647 O O . SER A 1 81 ? -10.454 -6.611 6.561 1.00 92.25 81 SER A O 1
ATOM 649 N N . ILE A 1 82 ? -12.229 -5.983 5.328 1.00 93.38 82 ILE A N 1
ATOM 650 C CA . ILE A 1 82 ? -12.091 -4.543 5.550 1.00 93.38 82 ILE A CA 1
ATOM 651 C C . ILE A 1 82 ? -13.194 -4.055 6.491 1.00 93.38 82 ILE A C 1
ATOM 653 O O . ILE A 1 82 ? -14.381 -4.312 6.294 1.00 93.38 82 ILE A O 1
ATOM 657 N N . GLN A 1 83 ? -12.800 -3.309 7.519 1.00 93.06 83 GLN A N 1
ATOM 658 C CA . GLN A 1 83 ? -13.684 -2.676 8.496 1.00 93.06 83 GLN A CA 1
ATOM 659 C C . GLN A 1 83 ? -13.325 -1.197 8.645 1.00 93.06 83 GLN A C 1
ATOM 661 O O . GLN A 1 83 ? -12.200 -0.795 8.364 1.00 93.06 83 GLN A O 1
ATOM 666 N N . PHE A 1 84 ? -14.252 -0.372 9.129 1.00 91.94 84 PHE A N 1
ATOM 667 C CA . PHE A 1 84 ? -13.900 0.994 9.519 1.00 91.94 84 PHE A CA 1
ATOM 668 C C . PHE A 1 84 ? -13.081 0.983 10.813 1.00 91.94 84 PHE A C 1
ATOM 670 O O . PHE A 1 84 ? -13.363 0.226 11.750 1.00 91.94 84 PHE A O 1
ATOM 677 N N . ALA A 1 85 ? -12.045 1.817 10.883 1.00 88.44 85 ALA A N 1
ATOM 678 C CA . ALA A 1 85 ? -11.245 1.938 12.089 1.00 88.44 85 ALA A CA 1
ATOM 679 C C . ALA A 1 85 ? -12.059 2.621 13.196 1.00 88.44 85 ALA A C 1
ATOM 681 O O . ALA A 1 85 ? -12.652 3.681 12.989 1.00 88.44 85 ALA A O 1
ATOM 682 N N . LYS A 1 86 ? -12.032 2.032 14.398 1.00 83.00 86 LYS A N 1
ATOM 683 C CA . LYS A 1 86 ? -12.700 2.578 15.593 1.00 83.00 86 LYS A CA 1
ATOM 684 C C . LYS A 1 86 ? -12.022 3.845 16.122 1.00 83.00 86 LYS A C 1
ATOM 686 O O . LYS A 1 86 ? -12.672 4.708 16.700 1.00 83.00 86 LYS A O 1
ATOM 691 N N . LYS A 1 87 ? -10.697 3.934 15.968 1.00 79.44 87 LYS A N 1
ATOM 692 C CA . LYS A 1 87 ? -9.877 5.065 16.417 1.00 79.44 87 LYS A CA 1
ATOM 693 C C . LYS A 1 87 ? -9.423 5.860 15.197 1.00 79.44 87 LYS A C 1
ATOM 695 O O . LYS A 1 87 ? -8.997 5.269 14.209 1.00 79.44 87 LYS A O 1
ATOM 700 N N . ARG A 1 88 ? -9.490 7.189 15.286 1.00 67.44 88 ARG A N 1
ATOM 701 C CA . ARG A 1 88 ? -8.962 8.085 14.247 1.00 67.44 88 ARG A CA 1
ATOM 702 C C . ARG A 1 88 ? -7.436 8.000 14.196 1.00 67.44 88 ARG A C 1
ATOM 704 O O . ARG A 1 88 ? -6.799 7.940 15.251 1.00 67.44 88 ARG A O 1
ATOM 711 N N . ASN A 1 89 ? -6.870 8.004 12.988 1.00 71.06 89 ASN A N 1
ATOM 712 C CA . ASN A 1 89 ? -5.423 8.046 12.811 1.00 71.06 89 ASN A CA 1
ATOM 713 C C . ASN A 1 89 ? -4.868 9.392 13.315 1.00 71.06 89 ASN A C 1
ATOM 715 O O . ASN A 1 89 ? -5.461 10.455 13.116 1.00 71.06 89 ASN A O 1
ATOM 719 N N . ILE A 1 90 ? -3.721 9.324 13.985 1.00 64.19 90 ILE A N 1
ATOM 720 C CA . ILE A 1 90 ? -2.966 10.465 14.504 1.00 64.19 90 ILE A CA 1
ATOM 721 C C . ILE A 1 90 ? -2.606 11.435 13.375 1.00 64.19 90 ILE A C 1
ATOM 723 O O . ILE A 1 90 ? -2.742 12.644 13.543 1.00 64.19 90 ILE A O 1
ATOM 727 N N . ASN A 1 91 ? -2.216 10.917 12.211 1.00 60.84 91 ASN A N 1
ATOM 728 C CA . ASN A 1 91 ? -1.811 11.749 11.080 1.00 60.84 91 ASN A CA 1
ATOM 729 C C . ASN A 1 91 ? -2.976 12.585 10.523 1.00 60.84 91 ASN A C 1
ATOM 731 O O . ASN A 1 91 ? -2.797 13.761 10.220 1.00 60.84 91 ASN A O 1
ATOM 735 N N . THR A 1 92 ? -4.201 12.051 10.522 1.00 61.47 92 THR A N 1
ATOM 736 C CA . THR A 1 92 ? -5.408 12.830 10.196 1.00 61.47 92 THR A CA 1
ATOM 737 C C . THR A 1 92 ? -5.663 13.947 11.210 1.00 61.47 92 THR A C 1
ATOM 739 O O . THR A 1 92 ? -6.080 15.037 10.836 1.00 61.47 92 THR A O 1
ATOM 742 N N . LEU A 1 93 ? -5.397 13.711 12.501 1.00 59.84 93 LEU A N 1
ATOM 743 C CA . LEU A 1 93 ? -5.529 14.750 13.530 1.00 59.84 93 LEU A CA 1
ATOM 744 C C . LEU A 1 93 ? -4.491 15.860 13.339 1.00 59.84 93 LEU A C 1
ATOM 746 O O . LEU A 1 93 ? -4.810 17.023 13.579 1.00 59.84 93 LEU A O 1
ATOM 750 N N . LYS A 1 94 ? -3.270 15.505 12.909 1.00 63.88 94 LYS A N 1
ATOM 751 C CA . LYS A 1 94 ? -2.192 16.466 12.632 1.00 63.88 94 LYS A CA 1
ATOM 752 C C . LYS A 1 94 ? -2.552 17.354 11.447 1.00 63.88 94 LYS A C 1
ATOM 754 O O . LYS A 1 94 ? -2.484 18.569 11.572 1.00 63.88 94 LYS A O 1
ATOM 759 N N . LEU A 1 95 ? -3.016 16.753 10.350 1.00 60.12 95 LEU A N 1
ATOM 760 C CA . LEU A 1 95 ? -3.456 17.486 9.159 1.00 60.12 95 LEU A CA 1
ATOM 761 C C . LEU A 1 95 ? -4.656 18.397 9.444 1.00 60.12 95 LEU A C 1
ATOM 763 O O . LEU A 1 95 ? -4.693 19.527 8.977 1.00 60.12 95 LEU A O 1
ATOM 767 N N . ASN A 1 96 ? -5.601 17.942 10.270 1.00 58.25 96 ASN A N 1
ATOM 768 C CA . ASN A 1 96 ? -6.777 18.731 10.643 1.00 58.25 96 ASN A CA 1
ATOM 769 C C . ASN A 1 96 ? -6.513 19.724 11.794 1.00 58.25 96 ASN A C 1
ATOM 771 O O . ASN A 1 96 ? -7.466 20.299 12.317 1.00 58.25 96 ASN A O 1
ATOM 775 N N . GLY A 1 97 ? -5.267 19.869 12.266 1.00 53.94 97 GLY A N 1
ATOM 776 C CA . GLY A 1 97 ? -4.906 20.795 13.349 1.00 53.94 97 GLY A CA 1
ATOM 777 C C . GLY A 1 97 ? -5.514 20.472 14.723 1.00 53.94 97 GLY A C 1
ATOM 778 O O . GLY A 1 97 ? -5.508 21.308 15.618 1.00 53.94 97 GLY A O 1
ATOM 779 N N . THR A 1 98 ? -6.048 19.263 14.919 1.00 57.03 98 THR A N 1
ATOM 780 C CA . THR A 1 98 ? -6.698 18.818 16.173 1.00 57.03 98 THR A CA 1
ATOM 781 C C . THR A 1 98 ? -5.834 17.847 16.979 1.00 57.03 98 THR A C 1
ATOM 783 O O . THR A 1 98 ? -6.298 17.237 17.948 1.00 57.03 98 THR A O 1
ATOM 786 N N . TYR A 1 99 ? -4.577 17.670 16.571 1.00 42.72 99 TYR A N 1
ATOM 787 C CA . TYR A 1 99 ? -3.621 16.793 17.227 1.00 42.72 99 TYR A CA 1
ATOM 788 C C . TYR A 1 99 ? -3.036 17.437 18.482 1.00 42.72 99 TYR A C 1
ATOM 790 O O . TYR A 1 99 ? -2.393 18.477 18.413 1.00 42.72 99 TYR A O 1
ATOM 798 N N . ASN A 1 100 ? -3.221 16.772 19.622 1.00 50.38 100 ASN A N 1
ATOM 799 C CA . ASN A 1 100 ? -2.529 17.096 20.861 1.00 50.38 100 ASN A CA 1
ATOM 800 C C . ASN A 1 100 ? -1.311 16.170 21.002 1.00 50.38 100 ASN A C 1
ATOM 802 O O . ASN A 1 100 ? -1.478 14.969 21.230 1.00 50.38 100 ASN A O 1
ATOM 806 N N . SER A 1 101 ? -0.103 16.717 20.865 1.00 44.41 101 SER A N 1
ATOM 807 C CA . SER A 1 101 ? 1.170 15.991 20.989 1.00 44.41 101 SER A CA 1
ATOM 808 C C . SER A 1 101 ? 1.437 15.451 22.396 1.00 44.41 101 SER A C 1
ATOM 810 O O . SER A 1 101 ? 2.217 14.516 22.535 1.00 44.41 101 SER A O 1
ATOM 812 N N . TYR A 1 102 ? 0.751 15.969 23.419 1.00 39.56 102 TYR A N 1
ATOM 813 C CA . TYR A 1 102 ? 1.000 15.648 24.829 1.00 39.56 102 TYR A CA 1
ATOM 814 C C . TYR A 1 102 ? 0.037 14.610 25.423 1.00 39.56 102 TYR A C 1
ATOM 816 O O . TYR A 1 102 ? -0.035 14.457 26.639 1.00 39.56 102 TYR A O 1
ATOM 824 N N . GLY A 1 103 ? -0.765 13.919 24.604 1.00 43.78 103 GLY A N 1
ATOM 825 C CA . GLY A 1 103 ? -1.575 12.773 25.050 1.00 43.78 103 GLY A CA 1
ATOM 826 C C . GLY A 1 103 ? -2.682 13.067 26.076 1.00 43.78 103 GLY A C 1
ATOM 827 O O . GLY A 1 103 ? -3.427 12.154 26.435 1.00 43.78 103 GLY A O 1
ATOM 828 N N . ARG A 1 104 ? -2.865 14.319 26.519 1.00 39.75 104 ARG A N 1
ATOM 829 C CA . ARG A 1 104 ? -3.979 14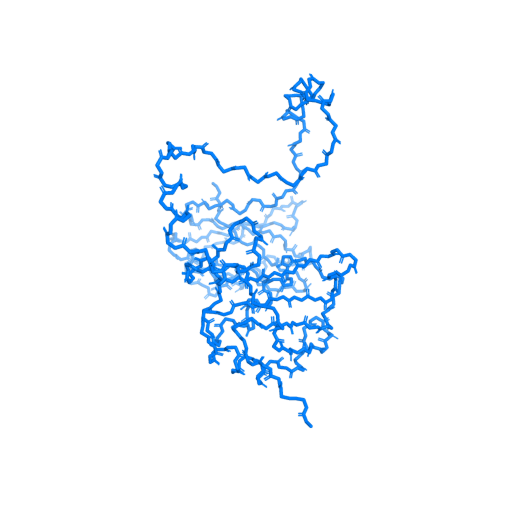.703 27.391 1.00 39.75 104 ARG A CA 1
ATOM 830 C C . ARG A 1 104 ? -5.282 14.620 26.601 1.00 39.75 104 ARG A C 1
ATOM 832 O O . ARG A 1 104 ? -5.549 15.407 25.688 1.00 39.75 104 ARG A O 1
ATOM 839 N N . ARG A 1 105 ? -6.069 13.591 26.922 1.00 37.12 105 ARG A N 1
ATOM 840 C CA . ARG A 1 105 ? -7.470 13.421 26.518 1.00 37.12 105 ARG A CA 1
ATOM 841 C C . ARG A 1 105 ? -8.159 14.772 26.737 1.00 37.12 105 ARG A C 1
ATOM 843 O O . ARG A 1 105 ? -8.063 15.271 27.845 1.00 37.12 105 ARG A O 1
ATOM 850 N N . LYS A 1 106 ? -8.744 15.364 25.681 1.00 44.31 106 LYS A N 1
ATOM 851 C CA . LYS A 1 106 ? -9.345 16.717 25.662 1.00 44.31 106 LYS A CA 1
ATOM 852 C C . LYS A 1 106 ? -9.925 17.119 27.028 1.00 44.31 106 LYS A C 1
ATOM 854 O O . LYS A 1 106 ? -11.075 16.800 27.311 1.00 44.31 106 LYS A O 1
ATOM 859 N N . GLU A 1 107 ? -9.155 17.846 27.824 1.00 38.44 107 GLU A N 1
ATOM 860 C CA . GLU A 1 107 ? -9.721 18.753 28.810 1.00 38.44 107 GLU A CA 1
ATOM 861 C C . GLU A 1 107 ? -9.876 20.081 28.087 1.00 38.44 107 GLU A C 1
ATOM 863 O O . GLU A 1 107 ? -8.952 20.567 27.433 1.00 38.44 107 GLU A O 1
ATOM 868 N N . ILE A 1 108 ? -11.096 20.606 28.097 1.00 42.94 108 ILE A N 1
ATOM 869 C CA . ILE A 1 108 ? -11.382 21.954 27.624 1.00 42.94 108 ILE A CA 1
ATOM 870 C C . ILE A 1 108 ? -10.686 22.873 28.628 1.00 42.94 108 ILE A C 1
ATOM 872 O O . ILE A 1 108 ? -11.187 23.075 29.731 1.00 42.94 108 ILE A O 1
ATOM 876 N N . ILE A 1 109 ? -9.487 23.338 28.286 1.00 43.56 109 ILE A N 1
ATOM 877 C CA . ILE A 1 109 ? -8.712 24.245 29.133 1.00 43.56 109 ILE A CA 1
ATOM 878 C C . ILE A 1 109 ? -9.460 25.584 29.150 1.00 43.56 109 ILE A C 1
ATOM 880 O O . ILE A 1 109 ? -9.757 26.130 28.088 1.00 43.56 109 ILE A O 1
ATOM 884 N N . GLN A 1 110 ? -9.807 26.094 30.335 1.00 51.72 110 GLN A N 1
ATOM 885 C CA . GLN A 1 110 ? -10.469 27.397 30.465 1.00 51.72 110 GLN A CA 1
ATOM 886 C C . GLN A 1 110 ? -9.493 28.531 30.097 1.00 51.72 110 GLN A C 1
ATOM 888 O O . GLN A 1 110 ? -8.310 28.474 30.436 1.00 51.72 110 GLN A O 1
ATOM 893 N N . ASP A 1 111 ? -9.992 29.594 29.457 1.00 51.78 111 ASP A N 1
ATOM 894 C CA . ASP A 1 111 ? -9.192 30.689 28.869 1.00 51.78 111 ASP A CA 1
ATOM 895 C C . ASP A 1 111 ? -8.196 31.364 29.838 1.00 51.78 111 ASP A C 1
ATOM 897 O O . ASP A 1 111 ? -7.154 31.880 29.423 1.00 51.78 111 ASP A O 1
ATOM 901 N N . ASN A 1 112 ? -8.471 31.330 31.146 1.00 49.78 112 ASN A N 1
ATOM 902 C CA . ASN A 1 112 ? -7.583 31.876 32.177 1.00 49.78 112 ASN A CA 1
ATOM 903 C C . ASN A 1 112 ? -6.283 31.075 32.370 1.00 49.78 112 ASN A C 1
ATOM 905 O O . ASN A 1 112 ? -5.285 31.625 32.837 1.00 49.78 112 ASN A O 1
ATOM 909 N N . GLU A 1 113 ? -6.275 29.793 32.014 1.00 50.72 113 GLU A N 1
ATOM 910 C CA . GLU A 1 113 ? -5.127 28.896 32.175 1.00 50.72 113 GLU A CA 1
ATOM 911 C C . GLU A 1 113 ? -4.211 28.926 30.938 1.00 50.72 113 GLU A C 1
ATOM 913 O O . GLU A 1 113 ? -2.987 28.866 31.063 1.00 50.72 113 GLU A O 1
ATOM 918 N N . VAL A 1 114 ? -4.787 29.176 29.753 1.00 48.22 114 VAL A N 1
ATOM 919 C CA . VAL A 1 114 ? -4.052 29.412 28.496 1.00 48.22 114 VAL A CA 1
ATOM 920 C C . VAL A 1 114 ? -3.144 30.640 28.612 1.00 48.22 114 VAL A C 1
ATOM 922 O O . VAL A 1 114 ? -1.970 30.568 28.257 1.00 48.22 114 VAL A O 1
ATOM 925 N N . ARG A 1 115 ? -3.637 31.742 29.199 1.00 50.22 115 ARG A N 1
ATOM 926 C CA . ARG A 1 115 ? -2.847 32.976 29.388 1.00 50.22 115 ARG A CA 1
ATOM 927 C C . ARG A 1 115 ? -1.612 32.777 30.271 1.00 50.22 115 ARG A C 1
ATOM 929 O O . ARG A 1 115 ? -0.596 33.433 30.054 1.00 50.22 115 ARG A O 1
ATOM 936 N N . LYS A 1 116 ? -1.659 31.864 31.245 1.00 52.09 116 LYS A N 1
ATOM 937 C CA . LYS A 1 116 ? -0.495 31.547 32.092 1.00 52.09 116 LYS A CA 1
ATOM 938 C C . LYS A 1 116 ? 0.555 30.715 31.348 1.00 52.09 116 LYS A C 1
ATOM 940 O O . LYS A 1 116 ? 1.739 30.886 31.609 1.00 52.09 116 LYS A O 1
ATOM 945 N N . LEU A 1 117 ? 0.135 29.870 30.403 1.00 49.62 117 LEU A N 1
ATOM 946 C CA . LEU A 1 117 ? 1.020 29.010 29.605 1.00 49.62 117 LEU A CA 1
ATOM 947 C C . LEU A 1 117 ? 1.686 29.742 28.428 1.00 49.62 117 LEU A C 1
ATOM 949 O O . LEU A 1 117 ? 2.796 29.391 28.046 1.00 49.62 117 LEU A O 1
ATOM 953 N N . THR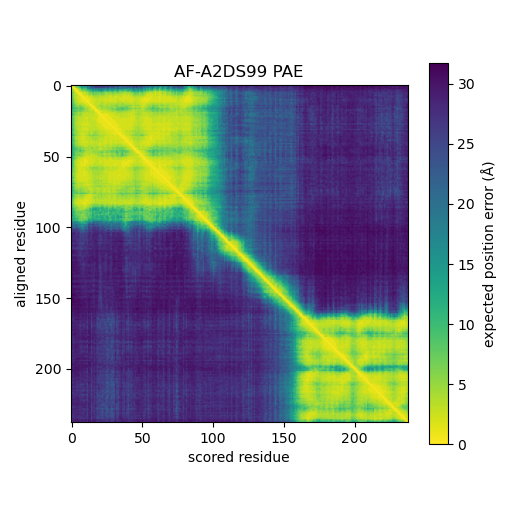 A 1 118 ? 1.048 30.772 27.864 1.00 47.41 118 THR A N 1
ATOM 954 C CA . THR A 1 118 ? 1.574 31.513 26.700 1.00 47.41 118 THR A CA 1
ATOM 955 C C . THR A 1 118 ? 2.506 32.675 27.054 1.00 47.41 118 THR A C 1
ATOM 957 O O . THR A 1 118 ? 3.014 33.332 26.151 1.00 47.41 118 THR A O 1
ATOM 960 N N . THR A 1 119 ? 2.727 32.959 28.343 1.00 45.22 119 THR A N 1
ATOM 961 C CA . THR A 1 119 ? 3.585 34.076 28.799 1.00 45.22 119 THR A CA 1
ATOM 962 C C . THR A 1 119 ? 5.005 33.614 29.179 1.00 45.22 119 THR A C 1
ATOM 964 O O . THR A 1 119 ? 5.733 34.322 29.867 1.00 45.22 119 THR A O 1
ATOM 967 N N . GLY A 1 120 ? 5.413 32.420 28.739 1.00 51.38 120 GLY A N 1
ATOM 968 C CA . GLY A 1 120 ? 6.783 31.912 28.857 1.00 51.38 120 GLY A CA 1
ATOM 969 C C . GLY A 1 120 ? 7.466 31.797 27.488 1.00 51.38 120 GLY A C 1
ATOM 970 O O . GLY A 1 120 ? 6.773 31.669 26.476 1.00 51.38 120 GLY A O 1
ATOM 971 N N . PRO A 1 121 ? 8.811 31.851 27.424 1.00 38.62 121 PRO A N 1
ATOM 972 C CA . PRO A 1 121 ? 9.537 31.689 26.169 1.00 38.62 121 PRO A CA 1
ATOM 973 C C . PRO A 1 121 ? 9.270 30.300 25.574 1.00 38.62 121 PRO A C 1
ATOM 975 O O . PRO A 1 121 ? 9.282 29.296 26.284 1.00 38.62 121 PRO A O 1
ATOM 978 N N . ILE A 1 122 ? 9.015 30.259 24.264 1.00 35.75 122 ILE A N 1
ATOM 979 C CA . ILE A 1 122 ? 8.706 29.038 23.510 1.00 35.75 122 ILE A CA 1
ATOM 980 C C . ILE A 1 122 ? 9.938 28.112 23.552 1.00 35.75 122 ILE A C 1
ATOM 982 O O . ILE A 1 122 ? 10.992 28.519 23.054 1.00 35.75 122 ILE A O 1
ATOM 986 N N . PRO A 1 123 ? 9.843 26.888 24.111 1.00 36.25 123 PRO A N 1
ATOM 987 C CA . PRO A 1 123 ? 10.959 25.952 24.125 1.00 36.25 123 PRO A CA 1
ATOM 988 C C . PRO A 1 123 ? 11.295 25.513 22.699 1.00 36.25 123 PRO A C 1
ATOM 990 O O . PRO A 1 123 ? 10.441 25.015 21.962 1.00 36.25 123 PRO A O 1
ATOM 993 N N . TYR A 1 124 ? 12.551 25.721 22.312 1.00 32.41 124 TYR A N 1
ATOM 994 C CA . TYR A 1 124 ? 13.136 25.078 21.146 1.00 32.41 124 TYR A CA 1
ATOM 995 C C . TYR A 1 124 ? 13.349 23.594 21.465 1.00 32.41 124 TYR A C 1
ATOM 997 O O . TYR A 1 124 ? 13.772 23.254 22.564 1.00 32.41 124 TYR A O 1
ATOM 1005 N N . HIS A 1 125 ? 13.134 22.769 20.444 1.00 36.31 125 HIS A N 1
ATOM 1006 C CA . HIS A 1 125 ? 13.360 21.327 20.376 1.00 36.31 125 HIS A CA 1
ATOM 1007 C C . HIS A 1 125 ? 12.187 20.398 20.748 1.00 36.31 125 HIS A C 1
ATOM 1009 O O . HIS A 1 125 ? 11.534 20.460 21.784 1.00 36.31 125 HIS A O 1
ATOM 1015 N N . TRP A 1 126 ? 11.903 19.555 19.760 1.00 33.03 126 TRP A N 1
ATOM 1016 C CA . TRP A 1 126 ? 10.987 18.434 19.736 1.00 33.03 126 TRP A CA 1
ATOM 1017 C C . TRP A 1 126 ? 11.629 17.285 20.520 1.00 33.03 126 TRP A C 1
ATOM 1019 O O . TRP A 1 126 ? 12.465 16.579 19.980 1.00 33.03 126 TRP A O 1
ATOM 1029 N N . ASP A 1 127 ? 11.253 17.077 21.776 1.00 34.75 127 ASP A N 1
ATOM 1030 C CA . ASP A 1 127 ? 11.539 15.814 22.459 1.00 34.75 127 ASP A CA 1
ATOM 1031 C C . ASP A 1 127 ? 10.406 14.825 22.187 1.00 34.75 127 ASP A C 1
ATOM 1033 O O . ASP A 1 127 ? 9.296 14.921 22.716 1.00 34.75 127 ASP A O 1
ATOM 1037 N N . ILE A 1 128 ? 10.694 13.873 21.301 1.00 33.41 128 ILE A N 1
ATOM 1038 C CA . ILE A 1 128 ? 10.115 12.538 21.378 1.00 33.41 128 ILE A CA 1
ATOM 1039 C C . ILE A 1 128 ? 11.003 11.795 22.371 1.00 33.41 128 ILE A C 1
ATOM 1041 O O . ILE A 1 128 ? 12.052 11.298 21.979 1.00 33.41 128 ILE A O 1
ATOM 1045 N N . ASP A 1 129 ? 10.570 11.706 23.624 1.00 37.44 129 ASP A N 1
ATOM 1046 C CA . ASP A 1 129 ? 11.109 10.723 24.557 1.00 37.44 129 ASP A CA 1
ATOM 1047 C C . ASP A 1 129 ? 9.959 10.065 25.337 1.00 37.44 129 ASP A C 1
ATOM 1049 O O . ASP A 1 129 ? 9.263 10.692 26.138 1.00 37.44 129 ASP A O 1
ATOM 1053 N N . MET A 1 130 ? 9.690 8.795 25.014 1.00 37.00 130 MET A N 1
ATOM 1054 C CA . MET A 1 130 ? 9.019 7.882 25.934 1.00 37.00 130 MET A CA 1
ATOM 1055 C C . MET A 1 130 ? 10.136 7.188 26.699 1.00 37.00 130 MET A C 1
ATOM 1057 O O . MET A 1 130 ? 10.783 6.300 26.146 1.00 37.00 130 MET A O 1
ATOM 1061 N N . GLY A 1 131 ? 10.303 7.593 27.955 1.00 37.09 131 GLY A N 1
ATOM 1062 C CA . GLY A 1 131 ? 11.325 7.073 28.845 1.00 37.09 131 GLY A CA 1
ATOM 1063 C C . GLY A 1 131 ? 11.332 5.548 28.949 1.00 37.09 131 GLY A C 1
ATOM 1064 O O . GLY A 1 131 ? 10.301 4.898 29.153 1.00 37.09 131 GLY A O 1
ATOM 1065 N N . GLY A 1 132 ? 12.539 5.011 28.836 1.00 31.27 132 GLY A N 1
ATOM 1066 C CA . GLY A 1 132 ? 12.990 3.804 29.506 1.00 31.27 132 GLY A CA 1
ATOM 1067 C C . GLY A 1 132 ? 14.315 4.163 30.165 1.00 31.27 132 GLY A C 1
ATOM 1068 O O . GLY A 1 132 ? 15.227 4.612 29.476 1.00 31.27 132 GLY A O 1
ATOM 1069 N N . ASP A 1 133 ? 14.350 4.050 31.488 1.00 43.72 133 ASP A N 1
ATOM 1070 C CA . ASP A 1 133 ? 15.498 4.302 32.358 1.00 43.72 133 ASP A CA 1
ATOM 1071 C C . ASP A 1 133 ? 16.767 3.606 31.834 1.00 43.72 133 ASP A C 1
ATOM 1073 O O . ASP A 1 133 ? 16.661 2.458 31.417 1.00 43.72 133 ASP A O 1
ATOM 1077 N N . ASP A 1 134 ? 17.914 4.307 31.826 1.00 37.84 134 ASP A N 1
ATOM 1078 C CA . ASP A 1 134 ? 19.294 3.787 31.978 1.00 37.84 134 ASP A CA 1
ATOM 1079 C C . ASP A 1 134 ? 20.315 4.909 31.652 1.00 37.84 134 ASP A C 1
ATOM 1081 O O . ASP A 1 134 ? 20.884 4.999 30.562 1.00 37.84 134 ASP A O 1
ATOM 1085 N N . GLU A 1 135 ? 20.552 5.806 32.614 1.00 47.81 135 GLU A N 1
ATOM 1086 C CA . GLU A 1 135 ? 21.400 7.006 32.469 1.00 47.81 135 GLU A CA 1
ATOM 1087 C C . GLU A 1 135 ? 22.923 6.724 32.425 1.00 47.81 135 GLU A C 1
ATOM 1089 O O . GLU A 1 135 ? 23.716 7.645 32.245 1.00 47.81 135 GLU A O 1
ATOM 1094 N N . GLU A 1 136 ? 23.367 5.463 32.517 1.00 45.16 136 GLU A N 1
ATOM 1095 C CA . GLU A 1 136 ? 24.800 5.096 32.506 1.00 45.16 136 GLU A CA 1
ATOM 1096 C C . GLU A 1 136 ? 25.330 4.582 31.149 1.00 45.16 136 GLU A C 1
ATOM 1098 O O . GLU A 1 136 ? 26.536 4.397 30.980 1.00 45.16 136 GLU A O 1
ATOM 1103 N N . VAL A 1 137 ? 24.481 4.385 30.133 1.00 42.44 137 VAL A N 1
ATOM 1104 C CA . VAL A 1 137 ? 24.899 3.761 28.854 1.00 42.44 137 VAL A CA 1
ATOM 1105 C C . VAL A 1 137 ? 25.472 4.784 27.849 1.00 42.44 137 VAL A C 1
ATOM 1107 O O . VAL A 1 137 ? 26.138 4.425 26.874 1.00 42.44 137 VAL A O 1
ATOM 1110 N N . THR A 1 138 ? 25.282 6.083 28.092 1.00 46.00 138 THR A N 1
ATOM 1111 C CA . THR A 1 138 ? 25.529 7.156 27.109 1.00 46.00 138 THR A CA 1
ATOM 1112 C C . THR A 1 138 ? 27.015 7.438 26.835 1.00 46.00 138 THR A C 1
ATOM 1114 O O . THR A 1 138 ? 27.364 7.888 25.740 1.00 46.00 138 THR A O 1
ATOM 1117 N N . GLU A 1 139 ? 27.923 7.136 27.770 1.00 47.22 139 GLU A N 1
ATOM 1118 C CA . GLU A 1 139 ? 29.354 7.453 27.610 1.00 47.22 139 GLU A CA 1
ATOM 1119 C C . GLU A 1 139 ? 30.195 6.333 26.973 1.00 47.22 139 GLU A C 1
ATOM 1121 O O . GLU A 1 139 ? 31.245 6.614 26.395 1.00 47.22 139 GLU A O 1
ATOM 1126 N N . MET A 1 140 ? 29.721 5.081 26.954 1.00 39.75 140 MET A N 1
ATOM 1127 C CA . MET A 1 140 ? 30.465 3.960 26.348 1.00 39.75 140 MET A CA 1
ATOM 1128 C C . MET A 1 140 ? 30.161 3.739 24.855 1.00 39.75 140 MET A C 1
ATOM 1130 O O . MET A 1 140 ? 30.906 3.045 24.162 1.00 39.75 140 MET A O 1
ATOM 1134 N N . VAL A 1 141 ? 29.093 4.345 24.326 1.00 42.94 141 VAL A N 1
ATOM 1135 C CA . VAL A 1 141 ? 28.603 4.083 22.957 1.00 42.94 141 VAL A CA 1
ATOM 1136 C C . VAL A 1 141 ? 29.233 5.013 21.907 1.00 42.94 141 VAL A C 1
ATOM 1138 O O . VAL A 1 141 ? 29.350 4.640 20.738 1.00 42.94 141 VAL A O 1
ATOM 1141 N N . ARG A 1 142 ? 29.738 6.192 22.303 1.00 45.19 142 ARG A N 1
ATOM 1142 C CA . ARG A 1 142 ? 30.349 7.167 21.375 1.00 45.19 142 ARG A CA 1
ATOM 1143 C C . ARG A 1 142 ? 31.545 6.628 20.566 1.00 45.19 142 ARG A C 1
ATOM 1145 O O . ARG A 1 142 ? 31.548 6.839 19.354 1.00 45.19 142 ARG A O 1
ATOM 1152 N N . PRO A 1 143 ? 32.531 5.911 21.142 1.00 38.41 143 PRO A N 1
ATOM 1153 C CA . PRO A 1 143 ? 33.649 5.395 20.350 1.00 38.41 143 PRO A CA 1
ATOM 1154 C C . PRO A 1 143 ? 33.295 4.131 19.543 1.00 38.41 143 PRO A C 1
ATOM 1156 O O . PRO A 1 143 ? 33.990 3.817 18.577 1.00 38.41 143 PRO A O 1
ATOM 1159 N N . LEU A 1 144 ? 32.211 3.421 19.886 1.00 43.53 144 LEU A N 1
ATOM 1160 C CA . LEU A 1 144 ? 31.783 2.210 19.175 1.00 43.53 144 LEU A CA 1
ATOM 1161 C C . LEU A 1 144 ? 31.035 2.547 17.870 1.00 43.53 144 LEU A C 1
ATOM 1163 O O . LEU A 1 144 ? 31.276 1.918 16.842 1.00 43.53 144 LEU A O 1
ATOM 1167 N N . VAL A 1 145 ? 30.208 3.601 17.872 1.00 46.44 145 VAL A N 1
ATOM 1168 C CA . VAL A 1 145 ? 29.473 4.088 16.684 1.00 46.44 145 VAL A CA 1
ATOM 1169 C C . VAL A 1 145 ? 30.421 4.617 15.595 1.00 46.44 145 VAL A C 1
ATOM 1171 O O . VAL A 1 145 ? 30.174 4.419 14.402 1.00 46.44 145 VAL A O 1
ATOM 1174 N N . GLN A 1 146 ? 31.555 5.212 15.987 1.00 46.81 146 GLN A N 1
ATOM 1175 C CA . GLN A 1 146 ? 32.582 5.682 15.049 1.00 46.81 146 GLN A CA 1
ATOM 1176 C C . GLN A 1 146 ? 33.280 4.517 14.322 1.00 46.81 146 GLN A C 1
ATOM 1178 O O . GLN A 1 146 ? 33.613 4.640 13.145 1.00 46.81 146 GLN A O 1
ATOM 1183 N N . LYS A 1 147 ? 33.468 3.379 15.008 1.00 42.44 147 LYS A N 1
ATOM 1184 C CA . LYS A 1 147 ? 34.065 2.161 14.436 1.00 42.44 147 LYS A CA 1
ATOM 1185 C C . LYS A 1 147 ? 33.079 1.383 13.562 1.00 42.44 147 LYS A C 1
ATOM 1187 O O . LYS A 1 147 ? 33.442 0.953 12.474 1.00 42.44 147 LYS A O 1
ATOM 1192 N N . ILE A 1 148 ? 31.816 1.282 13.980 1.00 42.00 148 ILE A N 1
ATOM 1193 C CA . ILE A 1 148 ? 30.760 0.589 13.218 1.00 42.00 148 ILE A CA 1
ATOM 1194 C C . ILE A 1 148 ? 30.455 1.301 11.886 1.00 42.00 148 ILE A C 1
ATOM 1196 O O . ILE A 1 148 ? 30.108 0.654 10.901 1.00 42.00 148 ILE A O 1
ATOM 1200 N N . SER A 1 149 ? 30.669 2.619 11.810 1.00 40.88 149 SER A N 1
ATOM 1201 C CA . SER A 1 149 ? 30.472 3.401 10.577 1.00 40.88 149 SER A CA 1
ATOM 1202 C C . SER A 1 149 ? 31.494 3.101 9.466 1.00 40.88 149 SER A C 1
ATOM 1204 O O . SER A 1 149 ? 31.311 3.572 8.346 1.00 40.88 149 SER A O 1
ATOM 1206 N N . GLN A 1 150 ? 32.558 2.337 9.745 1.00 44.94 150 GLN A N 1
ATOM 1207 C CA . GLN A 1 150 ? 33.569 1.965 8.747 1.00 44.94 150 GLN A CA 1
ATOM 1208 C C . GLN A 1 150 ? 33.471 0.503 8.273 1.00 44.94 150 GLN A C 1
ATOM 1210 O O . GLN A 1 150 ? 34.093 0.177 7.267 1.00 44.94 150 GLN A O 1
ATOM 1215 N N . GLU A 1 151 ? 32.664 -0.353 8.918 1.00 46.00 151 GLU A N 1
ATOM 1216 C CA . GLU A 1 151 ? 32.611 -1.799 8.613 1.00 46.00 151 GLU A CA 1
ATOM 1217 C C . GLU A 1 151 ? 31.237 -2.349 8.173 1.00 46.00 151 GLU A C 1
ATOM 1219 O O . GLU A 1 151 ? 31.144 -3.534 7.871 1.00 46.00 151 GLU A O 1
ATOM 1224 N N . ILE A 1 152 ? 30.179 -1.535 8.044 1.00 41.22 152 ILE A N 1
ATOM 1225 C CA . ILE A 1 152 ? 28.894 -2.000 7.477 1.00 41.22 152 ILE A CA 1
ATOM 1226 C C . ILE A 1 152 ? 28.684 -1.409 6.077 1.00 41.22 152 ILE A C 1
ATOM 1228 O O . ILE A 1 152 ? 28.086 -0.346 5.897 1.00 41.22 152 ILE A O 1
ATOM 1232 N N . VAL A 1 153 ? 29.178 -2.131 5.073 1.00 49.44 153 VAL A N 1
ATOM 1233 C CA . VAL A 1 153 ? 28.729 -2.052 3.676 1.00 49.44 153 VAL A CA 1
ATOM 1234 C C . VAL A 1 153 ? 27.997 -3.369 3.369 1.00 49.44 153 VAL A C 1
ATOM 1236 O O . VAL A 1 153 ? 28.441 -4.409 3.839 1.00 49.44 153 VAL A O 1
ATOM 1239 N N . GLU A 1 154 ? 26.928 -3.292 2.558 1.00 42.59 154 GLU A N 1
ATOM 1240 C CA . GLU A 1 154 ? 26.095 -4.396 2.005 1.00 42.59 154 GLU A CA 1
ATOM 1241 C C . GLU A 1 154 ? 24.984 -4.903 2.965 1.00 42.59 154 GLU A C 1
ATOM 1243 O O . GLU A 1 154 ? 25.250 -5.245 4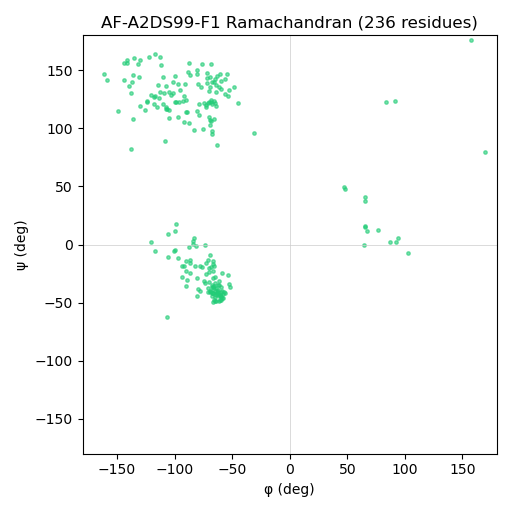.103 1.00 42.59 154 GLU A O 1
ATOM 1248 N N . GLU A 1 155 ? 23.676 -4.931 2.668 1.00 41.22 155 GLU A N 1
ATOM 1249 C CA . GLU A 1 155 ? 22.916 -4.970 1.414 1.00 41.22 155 GLU A CA 1
ATOM 1250 C C . GLU A 1 155 ? 21.556 -4.247 1.583 1.00 41.22 155 GLU A C 1
ATOM 1252 O O . GLU A 1 155 ? 20.665 -4.687 2.306 1.00 41.22 155 GLU A O 1
ATOM 1257 N N . THR A 1 156 ? 21.350 -3.136 0.876 1.00 31.11 156 THR A N 1
ATOM 1258 C CA . THR A 1 156 ? 20.008 -2.673 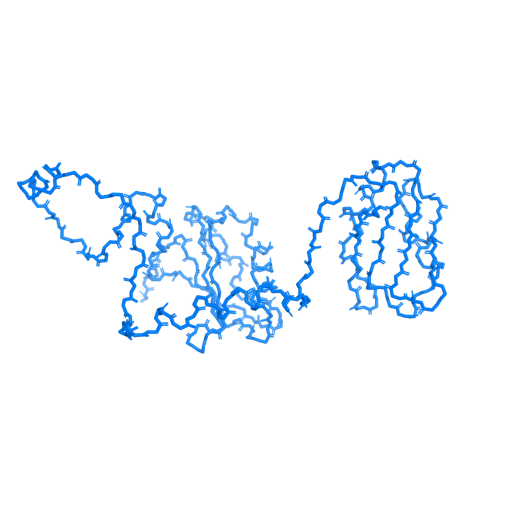0.477 1.00 31.11 156 THR A CA 1
ATOM 1259 C C . THR A 1 156 ? 20.119 -2.186 -0.969 1.00 31.11 156 THR A C 1
ATOM 1261 O O . THR A 1 156 ? 21.055 -1.438 -1.273 1.00 31.11 156 THR A O 1
ATOM 1264 N N . PRO A 1 157 ? 19.240 -2.610 -1.898 1.00 37.22 157 PRO A N 1
ATOM 1265 C CA . PRO A 1 157 ? 19.338 -2.191 -3.289 1.00 37.22 157 PRO A CA 1
ATOM 1266 C C . PRO A 1 157 ? 18.996 -0.702 -3.396 1.00 37.22 157 PRO A C 1
ATOM 1268 O O . PRO A 1 157 ? 17.840 -0.286 -3.329 1.00 37.22 157 PRO A O 1
ATOM 1271 N N . LYS A 1 158 ? 20.041 0.114 -3.544 1.00 33.34 158 LYS A N 1
ATOM 1272 C CA . LYS A 1 158 ? 19.960 1.528 -3.904 1.00 33.34 158 LYS A CA 1
ATOM 1273 C C . LYS A 1 158 ? 19.471 1.627 -5.349 1.00 33.34 158 LYS A C 1
ATOM 1275 O O . LYS A 1 158 ? 20.246 1.387 -6.274 1.00 33.34 158 LYS A O 1
ATOM 1280 N N . VAL A 1 159 ? 18.215 2.023 -5.556 1.00 38.88 159 VAL A N 1
ATOM 1281 C CA . VAL A 1 159 ? 17.778 2.555 -6.855 1.00 38.88 159 VAL A CA 1
ATOM 1282 C C . VAL A 1 159 ? 18.494 3.888 -7.034 1.00 38.88 159 VAL A C 1
ATOM 1284 O O . VAL A 1 159 ? 18.109 4.917 -6.482 1.00 38.88 159 VAL A O 1
ATOM 1287 N N . THR A 1 160 ? 19.620 3.835 -7.732 1.00 42.44 160 THR A N 1
ATOM 1288 C CA . THR A 1 160 ? 20.404 5.015 -8.072 1.00 42.44 160 THR A CA 1
ATOM 1289 C C . THR A 1 160 ? 19.691 5.657 -9.258 1.00 42.44 160 THR A C 1
ATOM 1291 O O . THR A 1 160 ? 19.639 5.053 -10.326 1.00 42.44 160 THR A O 1
ATOM 1294 N N . LEU A 1 161 ? 19.092 6.837 -9.065 1.00 48.72 161 LEU A N 1
ATOM 1295 C CA . LEU A 1 161 ? 18.585 7.685 -10.150 1.00 48.72 161 LEU A CA 1
ATOM 1296 C C . LEU A 1 161 ? 19.778 8.105 -11.014 1.00 48.72 161 LEU A C 1
ATOM 1298 O O . LEU A 1 161 ? 20.426 9.118 -10.762 1.00 48.72 161 LEU A O 1
ATOM 1302 N N . GLN A 1 162 ? 20.127 7.259 -11.973 1.00 56.19 162 GLN A N 1
ATOM 1303 C CA . GLN A 1 162 ? 21.140 7.546 -12.974 1.00 56.19 162 GLN A CA 1
ATOM 1304 C C . GLN A 1 162 ? 20.504 8.431 -14.049 1.00 56.19 162 GLN A C 1
ATOM 1306 O O . GLN A 1 162 ? 19.344 8.227 -14.414 1.00 56.19 162 GLN A O 1
ATOM 1311 N N . ALA A 1 163 ? 21.243 9.449 -14.498 1.00 63.91 163 ALA A N 1
ATOM 1312 C CA . ALA A 1 163 ? 20.821 10.316 -15.594 1.00 63.91 163 ALA A CA 1
ATOM 1313 C C . ALA A 1 163 ? 20.472 9.459 -16.827 1.00 63.91 163 ALA A C 1
ATOM 1315 O O . ALA A 1 163 ? 21.085 8.401 -17.005 1.00 63.91 163 ALA A O 1
ATOM 1316 N N . PRO A 1 164 ? 19.486 9.874 -17.643 1.00 70.50 164 PRO A N 1
ATOM 1317 C CA . PRO A 1 164 ? 19.059 9.098 -18.798 1.00 70.50 164 PRO A CA 1
ATOM 1318 C C . PRO A 1 164 ? 20.269 8.774 -19.677 1.00 70.50 164 PRO A C 1
ATOM 1320 O O . PRO A 1 164 ? 21.078 9.639 -19.997 1.00 70.50 164 PRO A O 1
ATOM 1323 N N . ASN A 1 165 ? 20.427 7.493 -19.992 1.00 79.00 165 ASN A N 1
ATOM 1324 C CA . ASN A 1 165 ? 21.530 6.985 -20.791 1.00 79.00 165 ASN A CA 1
ATOM 1325 C C . ASN A 1 165 ? 20.963 6.091 -21.889 1.00 79.00 165 ASN A C 1
ATOM 1327 O O . ASN A 1 165 ? 20.000 5.353 -21.682 1.00 79.00 165 ASN A O 1
ATOM 1331 N N . LYS A 1 166 ? 21.578 6.127 -23.065 1.00 85.44 166 LYS A N 1
ATOM 1332 C CA . LYS A 1 166 ? 21.194 5.297 -24.210 1.00 85.44 166 LYS A CA 1
ATOM 1333 C C . LYS A 1 166 ? 21.447 3.799 -23.977 1.00 85.44 166 LYS A C 1
ATOM 1335 O O . LYS A 1 166 ? 20.911 2.974 -24.704 1.00 85.44 166 LYS A O 1
ATOM 1340 N N . ILE A 1 167 ? 22.259 3.446 -22.976 1.00 85.69 167 ILE A N 1
ATOM 1341 C CA . ILE A 1 167 ? 22.540 2.058 -22.595 1.00 85.69 167 ILE A CA 1
ATOM 1342 C C . ILE A 1 167 ? 21.756 1.704 -21.334 1.00 85.69 167 ILE A C 1
ATOM 1344 O O . ILE A 1 167 ? 21.832 2.397 -20.317 1.00 85.69 167 ILE A O 1
ATOM 1348 N N . LEU A 1 168 ? 21.043 0.587 -21.403 1.00 86.62 168 LEU A N 1
ATOM 1349 C CA . LEU A 1 168 ? 20.299 -0.013 -20.312 1.00 86.62 168 LEU A CA 1
ATOM 1350 C C . LEU A 1 168 ? 21.069 -1.180 -19.719 1.00 86.62 168 LEU A C 1
ATOM 1352 O O . LEU A 1 168 ? 21.665 -1.985 -20.431 1.00 86.62 168 LEU A O 1
ATOM 1356 N N . PHE A 1 169 ? 21.018 -1.273 -18.402 1.00 86.06 169 PHE A N 1
ATOM 1357 C CA . PHE A 1 169 ? 21.554 -2.359 -17.613 1.00 86.06 169 PHE A CA 1
ATOM 1358 C C . PHE A 1 169 ? 20.406 -3.200 -17.070 1.00 86.06 169 PHE A C 1
ATOM 1360 O O . PHE A 1 169 ? 19.563 -2.707 -16.321 1.00 86.06 169 PHE A O 1
ATOM 1367 N N . ILE A 1 170 ? 20.377 -4.469 -17.458 1.00 86.50 170 ILE A N 1
ATOM 1368 C CA . ILE A 1 170 ? 19.360 -5.430 -17.049 1.00 86.50 170 ILE A CA 1
ATOM 1369 C C . ILE A 1 170 ? 19.976 -6.364 -16.021 1.00 86.50 170 ILE A C 1
ATOM 1371 O O . ILE A 1 170 ? 21.046 -6.932 -16.240 1.00 86.50 170 ILE A O 1
ATOM 1375 N N . GLN A 1 171 ? 19.264 -6.547 -14.921 1.00 83.88 171 GLN A N 1
ATOM 1376 C CA . GLN A 1 171 ? 19.584 -7.473 -13.850 1.00 83.88 171 GLN A CA 1
ATOM 1377 C C . GLN A 1 171 ? 18.431 -8.452 -13.634 1.00 83.88 171 GLN A C 1
ATOM 1379 O O . GLN A 1 171 ? 17.284 -8.171 -13.988 1.00 83.88 171 GLN A O 1
ATOM 1384 N N . ASN A 1 172 ? 18.746 -9.560 -12.964 1.00 84.19 172 ASN A N 1
ATOM 1385 C CA . ASN A 1 172 ? 17.793 -10.603 -12.589 1.00 84.19 172 ASN A CA 1
ATOM 1386 C C . ASN A 1 172 ? 17.192 -11.342 -13.799 1.00 84.19 172 ASN A C 1
ATOM 1388 O O . ASN A 1 172 ? 16.010 -11.675 -13.810 1.00 84.19 172 ASN A O 1
ATOM 1392 N N . ILE A 1 173 ? 18.017 -11.578 -14.824 1.00 83.12 173 ILE A N 1
ATOM 1393 C CA . ILE A 1 173 ? 17.652 -12.404 -15.981 1.00 83.12 173 ILE A CA 1
ATOM 1394 C C . ILE A 1 173 ? 17.741 -13.889 -15.577 1.00 83.12 173 ILE A C 1
ATOM 1396 O O . ILE A 1 173 ? 18.720 -14.267 -14.925 1.00 83.12 173 ILE A O 1
ATOM 1400 N N . PRO A 1 174 ? 16.765 -14.739 -15.941 1.00 80.06 174 PRO A N 1
ATOM 1401 C CA . PRO A 1 174 ? 16.875 -16.181 -15.737 1.00 80.06 174 PRO A CA 1
ATOM 1402 C C . PRO A 1 174 ? 18.088 -16.752 -16.481 1.00 80.06 174 PRO A C 1
ATOM 1404 O O . PRO A 1 174 ? 18.326 -16.401 -17.634 1.00 80.06 174 PRO A O 1
ATOM 1407 N N . GLU A 1 175 ? 18.810 -17.698 -15.874 1.00 75.56 175 GLU A N 1
ATOM 1408 C CA . GLU A 1 175 ? 19.957 -18.367 -16.523 1.00 75.56 175 GLU A CA 1
ATOM 1409 C C . GLU A 1 175 ? 19.563 -19.090 -17.824 1.00 75.56 175 GLU A C 1
ATOM 1411 O O . GLU A 1 175 ? 20.369 -19.236 -18.734 1.00 75.56 175 GLU A O 1
ATOM 1416 N N . ASN A 1 176 ? 18.294 -19.476 -17.956 1.00 71.69 176 ASN A N 1
ATOM 1417 C CA . ASN A 1 176 ? 17.763 -20.133 -19.148 1.00 71.69 176 ASN A CA 1
ATOM 1418 C C . ASN A 1 176 ? 17.342 -19.156 -20.270 1.00 71.69 176 ASN A C 1
ATOM 1420 O O . ASN A 1 176 ? 16.796 -19.581 -21.285 1.00 71.69 176 ASN A O 1
ATOM 1424 N N . THR A 1 177 ? 17.539 -17.842 -20.099 1.00 73.44 177 THR A N 1
ATOM 1425 C CA . THR A 1 177 ? 17.128 -16.848 -21.103 1.00 73.44 177 THR A CA 1
ATOM 1426 C C . THR A 1 177 ? 18.234 -16.589 -22.121 1.00 73.44 177 THR A C 1
ATOM 1428 O O . THR A 1 177 ? 19.269 -15.994 -21.815 1.00 73.44 177 THR A O 1
ATOM 1431 N N . ASP A 1 178 ? 17.970 -16.965 -23.370 1.00 76.94 178 ASP A N 1
ATOM 1432 C CA . ASP A 1 178 ? 18.874 -16.725 -24.491 1.00 76.94 178 ASP A CA 1
ATOM 1433 C C . ASP A 1 178 ? 18.851 -15.271 -24.987 1.00 76.94 178 ASP A C 1
ATOM 1435 O O . ASP A 1 178 ? 17.838 -14.566 -24.917 1.00 76.94 178 ASP A O 1
ATOM 1439 N N . LYS A 1 179 ? 19.959 -14.847 -25.618 1.00 77.69 179 LYS A N 1
ATOM 1440 C CA . LYS A 1 179 ? 20.079 -13.530 -26.278 1.00 77.69 179 LYS A CA 1
ATOM 1441 C C . LYS A 1 179 ? 18.927 -13.270 -27.260 1.00 77.69 179 LYS A C 1
ATOM 1443 O O . LYS A 1 179 ? 18.433 -12.152 -27.311 1.00 77.69 179 LYS A O 1
ATOM 1448 N N . ALA A 1 180 ? 18.452 -14.294 -27.970 1.00 78.56 180 ALA A N 1
ATOM 1449 C CA . ALA A 1 180 ? 17.360 -14.167 -28.935 1.00 78.56 180 ALA A CA 1
ATOM 1450 C C . ALA A 1 180 ? 16.034 -13.698 -28.303 1.00 78.56 180 ALA A C 1
ATOM 1452 O O . ALA A 1 180 ? 15.285 -12.948 -28.928 1.00 78.56 180 ALA A O 1
ATOM 1453 N N . VAL A 1 181 ? 15.751 -14.106 -27.061 1.00 82.00 181 VAL A N 1
ATOM 1454 C CA . VAL A 1 181 ? 14.548 -13.675 -26.330 1.00 82.00 181 VAL A CA 1
ATOM 1455 C C . VAL A 1 181 ? 14.673 -12.208 -25.933 1.00 82.00 181 VAL A C 1
ATOM 1457 O O . VAL A 1 181 ? 13.720 -11.445 -26.077 1.00 82.00 181 VAL A O 1
ATOM 1460 N N . LEU A 1 182 ? 15.861 -11.794 -25.486 1.00 82.69 182 LEU A N 1
ATOM 1461 C CA . LEU A 1 182 ? 16.140 -10.398 -25.153 1.00 82.69 182 LEU A CA 1
ATOM 1462 C C . LEU A 1 182 ? 16.110 -9.512 -26.406 1.00 82.69 182 LEU A C 1
ATOM 1464 O O . LEU A 1 182 ? 15.511 -8.443 -26.375 1.00 82.69 182 LEU A O 1
ATOM 1468 N N . ASP A 1 183 ? 16.665 -9.967 -27.528 1.00 81.88 183 ASP A N 1
ATOM 1469 C CA . ASP A 1 183 ? 16.582 -9.248 -28.803 1.00 81.88 183 ASP A CA 1
ATOM 1470 C C . ASP A 1 183 ? 15.117 -9.051 -29.234 1.00 81.88 183 ASP A C 1
ATOM 1472 O O . ASP A 1 183 ? 14.743 -7.963 -29.667 1.00 81.88 183 ASP A O 1
ATOM 1476 N N . PHE A 1 184 ? 14.255 -10.060 -29.057 1.00 80.69 184 PHE A N 1
ATOM 1477 C CA . PHE A 1 184 ? 12.825 -9.933 -29.350 1.00 80.69 184 PHE A CA 1
ATOM 1478 C C . PHE A 1 184 ? 12.113 -8.969 -28.389 1.00 80.69 184 PHE A C 1
ATOM 1480 O O . PHE A 1 184 ? 11.333 -8.119 -28.818 1.00 80.69 184 PHE A O 1
ATOM 1487 N N . LEU A 1 185 ? 12.398 -9.072 -27.088 1.00 84.69 185 LEU A N 1
ATOM 1488 C CA . LEU A 1 185 ? 11.760 -8.252 -26.063 1.00 84.69 185 LEU A CA 1
ATOM 1489 C C . LEU A 1 185 ? 12.155 -6.777 -26.169 1.00 84.69 185 LEU A C 1
ATOM 1491 O O . LEU A 1 185 ? 11.307 -5.909 -26.009 1.00 84.69 185 LEU A O 1
ATOM 1495 N N . PHE A 1 186 ? 13.423 -6.468 -26.428 1.00 84.44 186 PHE A N 1
ATOM 1496 C CA . PHE A 1 186 ? 13.882 -5.083 -26.542 1.00 84.44 186 PHE A CA 1
ATOM 1497 C C . PHE A 1 186 ? 13.707 -4.535 -27.965 1.00 84.44 186 PHE A C 1
ATOM 1499 O O . PHE A 1 186 ? 13.498 -3.337 -28.135 1.00 84.44 186 PHE A O 1
ATOM 1506 N N . GLY A 1 187 ? 13.663 -5.401 -28.981 1.00 83.56 187 GLY A N 1
ATOM 1507 C CA . GLY A 1 187 ? 13.370 -5.028 -30.365 1.00 83.56 187 GLY A CA 1
ATOM 1508 C C . GLY A 1 187 ? 11.943 -4.522 -30.608 1.00 83.56 187 GLY A C 1
ATOM 1509 O O . GLY A 1 187 ? 11.691 -3.914 -31.647 1.00 83.56 187 GLY A O 1
ATOM 1510 N N . GLN A 1 188 ? 11.012 -4.720 -29.666 1.00 83.56 188 GLN A N 1
ATOM 1511 C CA . GLN A 1 188 ? 9.658 -4.156 -29.763 1.00 83.56 188 GLN A CA 1
ATOM 1512 C C . GLN A 1 188 ? 9.637 -2.625 -29.593 1.00 83.56 188 GLN A C 1
ATOM 1514 O O . GLN A 1 188 ? 8.681 -1.970 -30.011 1.00 83.56 188 GLN A O 1
ATOM 1519 N N . PHE A 1 189 ? 10.687 -2.047 -28.998 1.00 84.56 189 PHE A N 1
ATOM 1520 C CA . PHE A 1 189 ? 10.800 -0.609 -28.780 1.00 84.56 189 PHE A CA 1
ATOM 1521 C C . PHE A 1 189 ? 11.633 0.050 -29.887 1.00 84.56 189 PHE A C 1
ATOM 1523 O O . PHE A 1 189 ? 12.669 -0.480 -30.305 1.00 84.56 189 PHE A O 1
ATOM 1530 N N . PRO A 1 190 ? 11.213 1.229 -30.383 1.00 78.81 190 PRO A N 1
ATOM 1531 C CA . PRO A 1 190 ? 11.939 1.917 -31.437 1.00 78.81 190 PRO A CA 1
ATOM 1532 C C . PRO A 1 190 ? 13.325 2.330 -30.943 1.00 78.81 190 PRO A C 1
ATOM 1534 O O . PRO A 1 190 ? 13.472 2.864 -29.848 1.00 78.81 190 PRO A O 1
ATOM 1537 N N . GLY A 1 191 ? 14.338 2.135 -31.786 1.00 79.75 191 GLY A N 1
ATOM 1538 C CA . GLY A 1 191 ? 15.702 2.553 -31.473 1.00 79.75 191 GLY A CA 1
ATOM 1539 C C . GLY A 1 191 ? 16.589 1.494 -30.843 1.00 79.75 191 GLY A C 1
ATOM 1540 O O . GLY A 1 191 ? 17.712 1.831 -30.490 1.00 79.75 191 GLY A O 1
ATOM 1541 N N . PHE A 1 192 ? 16.125 0.253 -30.718 1.00 88.12 192 PHE A N 1
ATOM 1542 C CA . PHE A 1 192 ? 16.956 -0.876 -30.320 1.00 88.12 192 PHE A CA 1
ATOM 1543 C C . PHE A 1 192 ? 18.162 -1.047 -31.264 1.00 88.12 192 PHE A C 1
ATOM 1545 O O . PHE A 1 192 ? 18.000 -1.049 -32.487 1.00 88.12 192 PHE A O 1
ATOM 1552 N N . VAL A 1 193 ? 19.367 -1.162 -30.697 1.00 86.94 193 VAL A N 1
ATOM 1553 C CA . VAL A 1 193 ? 20.615 -1.380 -31.446 1.00 86.94 193 VAL A CA 1
ATOM 1554 C C . VAL A 1 193 ? 21.088 -2.815 -31.262 1.00 86.94 193 VAL A C 1
ATOM 1556 O O . VAL A 1 193 ? 21.167 -3.558 -32.237 1.00 86.94 193 VAL A O 1
ATOM 1559 N N . GLU A 1 194 ? 21.401 -3.210 -30.027 1.00 82.75 194 GLU A N 1
ATOM 1560 C CA . GLU A 1 194 ? 21.912 -4.550 -29.730 1.00 82.75 194 GLU A CA 1
ATOM 1561 C C . GLU A 1 194 ? 21.768 -4.910 -28.240 1.00 82.75 194 GLU A C 1
ATOM 1563 O O . GLU A 1 194 ? 21.939 -4.054 -27.365 1.00 82.75 194 GLU A O 1
ATOM 1568 N N . VAL A 1 195 ? 21.532 -6.199 -27.946 1.00 86.69 195 VAL A N 1
ATOM 1569 C CA . VAL A 1 195 ? 21.760 -6.791 -26.618 1.00 86.69 195 VAL A CA 1
ATOM 1570 C C . VAL A 1 195 ? 23.163 -7.397 -26.520 1.00 86.69 195 VAL A C 1
ATOM 1572 O O . VAL A 1 195 ? 23.541 -8.314 -27.258 1.00 86.69 195 VAL A O 1
ATOM 1575 N N . ARG A 1 196 ? 23.930 -6.944 -25.531 1.00 82.12 196 ARG A N 1
ATOM 1576 C CA . ARG A 1 196 ? 25.216 -7.513 -25.135 1.00 82.12 196 ARG A CA 1
ATOM 1577 C C . ARG A 1 196 ? 25.066 -8.304 -23.839 1.00 82.12 196 ARG A C 1
ATOM 1579 O O . ARG A 1 196 ? 24.939 -7.738 -22.754 1.00 82.12 196 ARG A O 1
ATOM 1586 N N . THR A 1 197 ? 25.147 -9.623 -23.950 1.00 80.44 197 THR A N 1
ATOM 1587 C CA . THR A 1 197 ? 25.252 -10.532 -22.803 1.00 80.44 197 THR A CA 1
ATOM 1588 C C . THR A 1 197 ? 26.722 -10.739 -22.427 1.00 80.44 197 THR A C 1
ATOM 1590 O O . THR A 1 197 ? 27.614 -10.662 -23.277 1.00 80.44 197 THR A O 1
ATOM 1593 N N . LEU A 1 198 ? 27.006 -10.954 -21.138 1.00 72.12 198 LEU A N 1
ATOM 1594 C CA . LEU A 1 198 ? 28.367 -11.216 -20.663 1.00 72.12 198 LEU A CA 1
ATOM 1595 C C . LEU A 1 198 ? 28.586 -12.726 -20.465 1.00 72.12 198 LEU A C 1
ATOM 1597 O O . LEU A 1 198 ? 27.873 -13.342 -19.666 1.00 72.12 198 LEU A O 1
ATOM 1601 N N . PRO A 1 199 ? 29.586 -13.340 -21.129 1.00 58.91 199 PRO A N 1
ATOM 1602 C CA . PRO A 1 199 ? 29.893 -14.750 -20.917 1.00 58.91 199 PRO A CA 1
ATOM 1603 C C . PRO A 1 199 ? 30.391 -14.954 -19.478 1.00 58.91 199 PRO A C 1
ATOM 1605 O O . PRO A 1 199 ? 31.359 -14.328 -19.051 1.00 58.91 199 PRO A O 1
ATOM 1608 N N . GLY A 1 200 ? 29.696 -15.805 -18.718 1.00 60.22 200 GLY A N 1
ATOM 1609 C CA . GLY A 1 200 ? 29.985 -16.093 -17.306 1.00 60.22 200 GLY A CA 1
ATOM 1610 C C . GLY A 1 200 ? 29.064 -15.407 -16.287 1.00 60.22 200 GLY A C 1
ATOM 1611 O O . GLY A 1 200 ? 29.149 -15.732 -15.107 1.00 60.22 200 GLY A O 1
ATOM 1612 N N . LYS A 1 201 ? 28.168 -14.501 -16.712 1.00 65.62 201 LYS A N 1
ATOM 1613 C CA . LYS A 1 201 ? 27.124 -13.894 -15.860 1.00 65.62 201 LYS A CA 1
ATOM 1614 C C . LYS A 1 201 ? 25.799 -13.807 -16.623 1.00 65.62 201 LYS A C 1
ATOM 1616 O O . LYS A 1 201 ? 25.466 -12.762 -17.168 1.00 65.62 201 LYS A O 1
ATOM 1621 N N . GLN A 1 202 ? 25.054 -14.911 -16.662 1.00 66.75 202 GLN A N 1
ATOM 1622 C CA . GLN A 1 202 ? 23.791 -15.018 -17.415 1.00 66.75 202 GLN A CA 1
ATOM 1623 C C . GLN A 1 202 ? 22.646 -14.204 -16.791 1.00 66.75 202 GLN A C 1
ATOM 1625 O O . GLN A 1 202 ? 21.653 -13.925 -17.448 1.00 66.75 202 GLN A O 1
ATOM 1630 N N . THR A 1 203 ? 22.817 -13.743 -15.552 1.00 74.12 203 THR A N 1
ATOM 1631 C CA . THR A 1 203 ? 21.817 -12.954 -14.826 1.00 74.12 203 THR A CA 1
ATOM 1632 C C . THR A 1 203 ? 21.811 -11.465 -15.181 1.00 74.12 203 THR A C 1
ATOM 1634 O O . THR A 1 203 ? 21.014 -10.705 -14.621 1.00 74.12 203 THR A O 1
ATOM 1637 N N . ILE A 1 204 ? 22.708 -11.028 -16.076 1.00 83.56 204 ILE A N 1
ATOM 1638 C CA . ILE A 1 204 ? 22.957 -9.619 -16.385 1.00 83.56 204 ILE A CA 1
ATOM 1639 C C . ILE A 1 204 ? 23.166 -9.417 -17.893 1.00 83.56 204 ILE A C 1
ATOM 1641 O O . ILE A 1 204 ? 23.941 -10.136 -18.526 1.00 83.56 204 ILE A O 1
ATOM 1645 N N . ALA A 1 205 ? 22.552 -8.375 -18.454 1.00 84.69 205 ALA A N 1
ATOM 1646 C CA . ALA A 1 205 ? 22.763 -7.965 -19.842 1.00 84.69 205 ALA A CA 1
ATOM 1647 C C . ALA A 1 205 ? 22.786 -6.440 -19.993 1.00 84.69 205 ALA A C 1
ATOM 1649 O O . ALA A 1 205 ? 22.261 -5.705 -19.157 1.00 84.69 205 ALA A O 1
ATOM 1650 N N . PHE A 1 206 ? 23.389 -5.971 -21.081 1.00 86.56 206 PHE A N 1
ATOM 1651 C CA . PHE A 1 206 ? 23.368 -4.569 -21.484 1.00 86.56 206 PHE A CA 1
ATOM 1652 C C . PHE A 1 206 ? 22.610 -4.423 -22.793 1.00 86.56 206 PHE A C 1
ATOM 1654 O O . PHE A 1 206 ? 22.812 -5.220 -23.705 1.00 86.56 206 PHE A O 1
ATOM 1661 N N . VAL A 1 207 ? 21.770 -3.401 -22.903 1.00 88.38 207 VAL A N 1
ATOM 1662 C CA . VAL A 1 207 ? 21.023 -3.107 -24.130 1.00 88.38 207 VAL A CA 1
ATOM 1663 C C . VAL A 1 207 ? 21.322 -1.697 -24.572 1.00 88.38 207 VAL A C 1
ATOM 1665 O O . VAL A 1 207 ? 21.119 -0.758 -23.810 1.00 88.38 207 VAL A O 1
ATOM 1668 N N . GLU A 1 208 ? 21.801 -1.538 -25.799 1.00 86.31 208 GLU A N 1
ATOM 1669 C CA . GLU A 1 208 ? 22.034 -0.222 -26.381 1.00 86.31 208 GLU A CA 1
ATOM 1670 C C . GLU A 1 208 ? 20.836 0.211 -27.230 1.00 86.31 208 GLU A C 1
ATOM 1672 O O . GLU A 1 208 ? 20.323 -0.546 -28.057 1.00 86.31 208 GLU A O 1
ATOM 1677 N N . TYR A 1 209 ? 20.416 1.455 -27.021 1.00 88.88 209 TYR A N 1
ATOM 1678 C CA . TYR A 1 209 ? 19.459 2.171 -27.847 1.00 88.88 209 TYR A CA 1
ATOM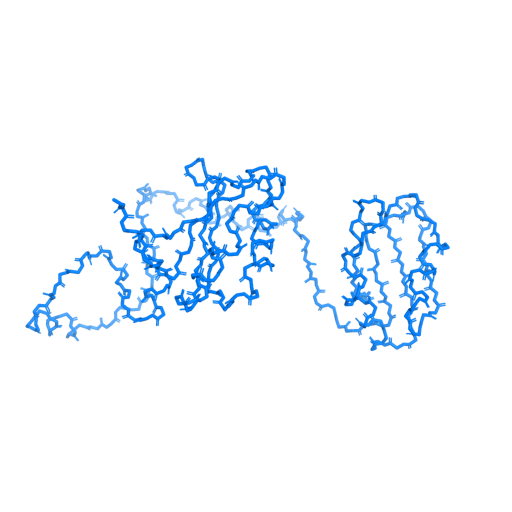 1679 C C . TYR A 1 209 ? 20.136 3.331 -28.575 1.00 88.88 209 TYR A C 1
ATOM 1681 O O . TYR A 1 209 ? 21.205 3.814 -28.202 1.00 88.88 209 TYR A O 1
ATOM 1689 N N . LYS A 1 210 ? 19.482 3.812 -29.630 1.00 82.62 210 LYS A N 1
ATOM 1690 C CA . LYS A 1 210 ? 19.970 4.918 -30.452 1.00 82.62 210 LYS A CA 1
ATOM 1691 C C . LYS A 1 210 ? 19.894 6.262 -29.726 1.00 82.62 210 LYS A C 1
ATOM 1693 O O . LYS A 1 210 ? 20.790 7.086 -29.904 1.00 82.62 210 LYS A O 1
ATOM 1698 N N . THR A 1 211 ? 18.852 6.490 -28.926 1.00 82.31 211 THR A N 1
ATOM 1699 C CA . THR A 1 211 ? 18.675 7.716 -28.133 1.00 82.31 211 THR A CA 1
ATOM 1700 C C . THR A 1 211 ? 18.322 7.409 -26.679 1.00 82.31 211 THR A C 1
ATOM 1702 O O . THR A 1 211 ? 17.768 6.359 -26.357 1.00 82.31 211 THR A O 1
ATOM 1705 N N . GLU A 1 212 ? 18.642 8.351 -25.794 1.00 84.31 212 GLU A N 1
ATOM 1706 C CA . GLU A 1 212 ? 18.309 8.291 -24.364 1.00 84.31 212 GLU A CA 1
ATOM 1707 C C . GLU A 1 212 ? 16.798 8.383 -24.093 1.00 84.31 212 GLU A C 1
ATOM 1709 O O . GLU A 1 212 ? 16.288 7.805 -23.138 1.00 84.31 212 GLU A O 1
ATOM 1714 N N . GLU A 1 213 ? 16.054 9.063 -24.967 1.00 85.44 213 GLU A N 1
ATOM 1715 C CA . GLU A 1 213 ? 14.593 9.133 -24.881 1.00 85.44 213 GLU A CA 1
ATOM 1716 C C . GLU A 1 213 ? 13.957 7.767 -25.179 1.00 85.44 213 GLU A C 1
ATOM 1718 O O . GLU A 1 213 ? 13.027 7.344 -24.496 1.00 85.44 213 GLU A O 1
ATOM 1723 N N . GLN A 1 214 ? 14.493 7.043 -26.166 1.00 84.69 214 GLN A N 1
ATOM 1724 C CA . GLN A 1 214 ? 14.021 5.709 -26.543 1.00 84.69 214 GLN A CA 1
ATOM 1725 C C . GLN A 1 214 ? 14.337 4.669 -25.467 1.00 84.69 214 GLN A C 1
ATOM 1727 O O . GLN A 1 214 ? 13.485 3.843 -25.137 1.00 84.69 214 GLN A O 1
ATOM 1732 N N . SER A 1 215 ? 15.531 4.745 -24.873 1.00 85.19 215 SER A N 1
ATOM 1733 C CA . SER A 1 215 ? 15.900 3.871 -23.762 1.00 85.19 215 SER A CA 1
ATOM 1734 C C . SER A 1 215 ? 15.039 4.139 -22.520 1.00 85.19 215 SER A C 1
ATOM 1736 O O . SER A 1 215 ? 14.633 3.191 -21.854 1.00 85.19 215 SER A O 1
ATOM 1738 N N . ALA A 1 216 ? 14.684 5.399 -22.235 1.00 83.88 216 ALA A N 1
ATOM 1739 C CA . ALA A 1 216 ? 13.815 5.755 -21.114 1.00 83.88 216 ALA A CA 1
ATOM 1740 C C . ALA A 1 216 ? 12.403 5.160 -21.242 1.00 83.88 216 ALA A C 1
ATOM 1742 O O . ALA A 1 216 ? 11.880 4.631 -20.260 1.00 83.88 216 ALA A O 1
ATOM 1743 N N . VAL A 1 217 ? 11.812 5.191 -22.443 1.00 86.06 217 VAL A N 1
ATOM 1744 C CA . VAL A 1 217 ? 10.509 4.554 -22.716 1.00 86.06 217 VAL A CA 1
ATOM 1745 C C . VAL A 1 217 ? 10.593 3.043 -22.490 1.00 86.06 217 VAL A C 1
ATOM 1747 O O . VAL A 1 217 ? 9.736 2.471 -21.821 1.00 86.06 217 VAL A O 1
ATOM 1750 N N . ALA A 1 218 ? 11.661 2.402 -22.976 1.00 83.25 218 ALA A N 1
ATOM 1751 C CA . ALA A 1 218 ? 11.868 0.973 -22.773 1.00 83.25 218 ALA A CA 1
ATOM 1752 C C . ALA A 1 218 ? 12.030 0.605 -21.286 1.00 83.25 218 ALA A C 1
ATOM 1754 O O . ALA A 1 218 ? 11.466 -0.396 -20.856 1.00 83.25 218 ALA A O 1
ATOM 1755 N N . ILE A 1 219 ? 12.738 1.408 -20.474 1.00 85.81 219 ILE A N 1
ATOM 1756 C CA . ILE A 1 219 ? 12.803 1.185 -19.016 1.00 85.81 219 ILE A CA 1
ATOM 1757 C C . ILE A 1 219 ? 11.413 1.276 -18.393 1.00 85.81 219 ILE A C 1
ATOM 1759 O O . ILE A 1 219 ? 11.070 0.432 -17.575 1.00 85.81 219 ILE A O 1
ATOM 1763 N N . GLN A 1 220 ? 10.635 2.308 -18.719 1.00 83.19 220 GLN A N 1
ATOM 1764 C CA . GLN A 1 220 ? 9.338 2.529 -18.074 1.00 83.19 220 GLN A CA 1
ATOM 1765 C C . GLN A 1 220 ? 8.381 1.351 -18.272 1.00 83.19 220 GLN A C 1
ATOM 1767 O O . GLN A 1 220 ? 7.668 0.998 -17.337 1.00 83.19 220 GLN A O 1
ATOM 1772 N N . GLU A 1 221 ? 8.418 0.724 -19.448 1.00 82.44 221 GLU A N 1
ATOM 1773 C CA . GLU A 1 221 ? 7.528 -0.385 -19.803 1.00 82.44 221 GLU A CA 1
ATOM 1774 C C . GLU A 1 221 ? 8.089 -1.767 -19.432 1.00 82.44 221 GLU A C 1
ATOM 1776 O O . GLU A 1 221 ? 7.337 -2.659 -19.046 1.00 82.44 221 GLU A O 1
ATOM 1781 N N . LEU A 1 222 ? 9.408 -1.971 -19.531 1.00 83.31 222 LEU A N 1
ATOM 1782 C CA . LEU A 1 222 ? 10.024 -3.285 -19.301 1.00 83.31 222 LEU A CA 1
ATOM 1783 C C . LEU A 1 222 ? 10.582 -3.477 -17.886 1.00 83.31 222 LEU A C 1
ATOM 1785 O O . LEU A 1 222 ? 10.942 -4.597 -17.516 1.00 83.31 222 LEU A O 1
ATOM 1789 N N . ASN A 1 223 ? 10.697 -2.424 -17.076 1.00 84.81 223 ASN A N 1
ATOM 1790 C CA . ASN A 1 223 ? 11.195 -2.569 -15.713 1.00 84.81 223 ASN A CA 1
ATOM 1791 C C . ASN A 1 223 ? 10.156 -3.276 -14.831 1.00 84.81 223 ASN A C 1
ATOM 1793 O O . ASN A 1 223 ? 9.035 -2.805 -14.661 1.00 84.81 223 ASN A O 1
ATOM 1797 N N . GLY A 1 224 ? 10.545 -4.406 -14.241 1.00 79.81 224 GLY A N 1
ATOM 1798 C CA . GLY A 1 224 ? 9.650 -5.301 -13.510 1.00 79.81 224 GLY A CA 1
ATOM 1799 C C . GLY A 1 224 ? 8.956 -6.350 -14.384 1.00 79.81 224 GLY A C 1
ATOM 1800 O O . GLY A 1 224 ? 8.173 -7.137 -13.849 1.00 79.81 224 GLY A O 1
ATOM 1801 N N . PHE A 1 225 ? 9.246 -6.394 -15.692 1.00 82.06 225 PHE A N 1
ATOM 1802 C CA . PHE A 1 225 ? 8.690 -7.393 -16.604 1.00 82.06 225 PHE A CA 1
ATOM 1803 C C . PHE A 1 225 ? 9.078 -8.807 -16.164 1.00 82.06 225 PHE A C 1
ATOM 1805 O O . PHE A 1 225 ? 10.230 -9.066 -15.815 1.00 82.06 225 PHE A O 1
ATOM 1812 N N . GLU A 1 226 ? 8.108 -9.716 -16.151 1.00 80.19 226 GLU A N 1
ATOM 1813 C CA . GLU A 1 226 ? 8.284 -11.068 -15.630 1.00 80.19 226 GLU A CA 1
ATOM 1814 C C . GLU A 1 226 ? 8.594 -12.058 -16.758 1.00 80.19 226 GLU A C 1
ATOM 1816 O O . GLU A 1 226 ? 7.812 -12.212 -17.696 1.00 80.19 226 GLU A O 1
ATOM 1821 N N . ILE A 1 227 ? 9.727 -12.752 -16.649 1.00 77.50 227 ILE A N 1
ATOM 1822 C CA . ILE A 1 227 ? 10.119 -13.856 -17.532 1.00 77.50 227 ILE A CA 1
ATOM 1823 C C . ILE A 1 227 ? 10.382 -15.076 -16.659 1.00 77.50 227 ILE A C 1
ATOM 1825 O O . ILE A 1 227 ? 11.217 -15.013 -15.762 1.00 77.50 227 ILE A O 1
ATOM 1829 N N . GLU A 1 228 ? 9.675 -16.181 -16.907 1.00 72.12 228 GLU A N 1
ATOM 1830 C CA . GLU A 1 228 ? 9.879 -17.455 -16.195 1.00 72.12 228 GLU A CA 1
ATOM 1831 C C . GLU A 1 228 ? 9.936 -17.289 -14.656 1.00 72.12 228 GLU A C 1
ATOM 1833 O O . GLU A 1 228 ? 10.846 -17.785 -13.992 1.00 72.12 228 GLU A O 1
ATOM 1838 N N . ASN A 1 229 ? 8.974 -16.550 -14.085 1.00 75.19 229 ASN A N 1
ATOM 1839 C CA . ASN A 1 229 ? 8.880 -16.194 -12.658 1.00 75.19 229 ASN A CA 1
ATOM 1840 C C . ASN A 1 229 ? 9.998 -15.279 -12.109 1.00 75.19 229 ASN A C 1
ATOM 1842 O O . ASN A 1 229 ? 10.154 -15.165 -10.890 1.00 75.19 229 ASN A O 1
ATOM 1846 N N . HIS A 1 230 ? 10.773 -14.614 -12.969 1.00 75.06 230 HIS A N 1
ATOM 1847 C CA . HIS A 1 230 ? 11.774 -13.624 -12.571 1.00 75.06 230 HIS A CA 1
ATOM 1848 C C . HIS A 1 230 ? 11.376 -12.231 -13.051 1.00 75.06 230 HIS A C 1
ATOM 1850 O O . HIS A 1 230 ? 11.156 -12.010 -14.240 1.00 75.06 230 HIS A O 1
ATOM 1856 N N . HIS A 1 231 ? 11.325 -11.272 -12.127 1.00 82.50 231 HIS A N 1
ATOM 1857 C CA . HIS A 1 231 ? 11.130 -9.864 -12.465 1.00 82.50 231 HIS A CA 1
ATOM 1858 C C . HIS A 1 231 ? 12.451 -9.245 -12.909 1.00 82.50 231 HIS A C 1
ATOM 1860 O O . HIS A 1 231 ? 13.377 -9.097 -12.103 1.00 82.50 231 HIS A O 1
ATOM 1866 N N . LEU A 1 232 ? 12.529 -8.843 -14.172 1.00 84.50 232 LEU A N 1
ATOM 1867 C CA . LEU A 1 232 ? 13.669 -8.111 -14.696 1.00 84.50 232 LEU A CA 1
ATOM 1868 C C . LEU A 1 232 ? 13.785 -6.757 -13.998 1.00 84.50 232 LEU A C 1
ATOM 1870 O O . LEU A 1 232 ? 12.817 -6.009 -13.897 1.00 84.50 232 LEU A O 1
ATOM 1874 N N . THR A 1 233 ? 14.984 -6.421 -13.537 1.00 85.12 233 THR A N 1
ATOM 1875 C CA . THR A 1 233 ? 15.280 -5.089 -13.001 1.00 85.12 233 THR A CA 1
ATOM 1876 C C . THR A 1 233 ? 16.103 -4.334 -14.028 1.00 85.12 233 THR A C 1
ATOM 1878 O O . THR A 1 233 ? 17.225 -4.735 -14.327 1.00 85.12 233 THR A O 1
ATOM 1881 N N . ILE A 1 234 ? 15.557 -3.250 -14.573 1.00 87.31 234 ILE A N 1
ATOM 1882 C CA . ILE A 1 234 ? 16.213 -2.459 -15.618 1.00 87.31 234 ILE A CA 1
ATOM 1883 C C . ILE A 1 234 ? 16.577 -1.088 -15.059 1.00 87.31 234 ILE A C 1
ATOM 1885 O O . ILE A 1 234 ? 15.757 -0.414 -14.435 1.00 87.31 234 ILE A O 1
ATOM 1889 N N . GLN A 1 235 ? 17.818 -0.669 -15.277 1.00 85.12 235 GLN A N 1
ATOM 1890 C CA . GLN A 1 235 ? 18.339 0.631 -14.862 1.00 85.12 235 GLN A CA 1
ATOM 1891 C C . GLN A 1 235 ? 19.136 1.261 -16.004 1.00 85.12 235 GLN A C 1
ATOM 1893 O O . GLN A 1 235 ? 19.592 0.566 -16.909 1.00 85.12 235 GLN A O 1
ATOM 1898 N N . PHE A 1 236 ? 19.339 2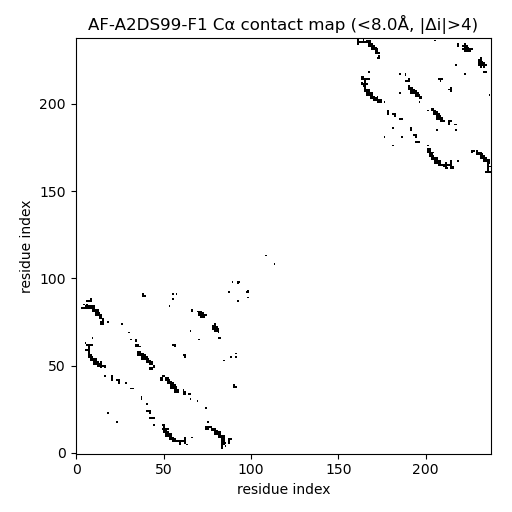.577 -15.968 1.00 84.25 236 PHE A N 1
ATOM 1899 C CA . PHE A 1 236 ? 20.319 3.196 -16.859 1.00 84.25 236 PHE A CA 1
ATOM 1900 C C . PHE A 1 236 ? 21.724 2.693 -16.509 1.00 84.25 236 PHE A C 1
ATOM 1902 O O . PHE A 1 236 ? 22.037 2.462 -15.338 1.00 84.25 236 PHE A O 1
ATOM 1909 N N . SER A 1 237 ? 22.553 2.489 -17.530 1.00 79.31 237 SER A N 1
ATOM 1910 C CA . SER A 1 237 ? 23.971 2.200 -17.335 1.00 79.31 237 SER A CA 1
ATOM 1911 C C . SER A 1 237 ? 24.707 3.450 -16.856 1.00 79.31 237 SER A C 1
ATOM 1913 O O . SER A 1 237 ? 24.384 4.566 -17.276 1.00 79.31 237 SER A O 1
ATOM 1915 N N . LYS A 1 238 ? 25.733 3.234 -16.030 1.00 69.50 238 LYS A N 1
ATOM 1916 C CA . LYS A 1 238 ? 26.662 4.274 -15.578 1.00 69.50 238 LYS A CA 1
ATOM 1917 C C . LYS A 1 238 ? 27.646 4.658 -16.677 1.00 69.50 238 LYS A C 1
ATOM 1919 O O . LYS A 1 238 ? 27.955 3.773 -17.509 1.00 69.50 238 LYS A O 1
#

Radius of gyration: 25.81 Å; Cα contacts (8 Å, |Δi|>4): 336; chains: 1; bounding box: 62×54×64 Å

Nearest PDB structures (foldseek):
  4pkd-assembly1_B  TM=4.402E-01  e=1.470E-20  Sus scrofa
  7dwh-assembly1_A  TM=9.741E-01  e=3.339E-10  Homo sapiens
  8jy0-assembly2_C  TM=9.483E-01  e=2.280E-10  Homo sapiens
  8qzs-assembly1_2B  TM=9.851E-01  e=6.721E-10  Homo sapiens
  6ff7-assembly1_X  TM=5.009E-01  e=4.604E-15  Homo sapiens

Secondary structure (DSSP, 8-state):
---PPP-SEEEEES--TTS-HHHHHHHHHHHHGGGS-EEEEEE--STTTTTEEEEEESSHHHHHHHHHHHTT-EETTEE-EEEE-SS--HHHHHHTT---TT--------HHHHHHHTTSPPPPS---------TTSTTTSHHHHHHHTTT----------PPP-SEEEEE---TT--HHHHHHHHHTSTTEEEEEEETTEEEEEEEEESSHHHHHHHHHHHTT-EETTEE-EEEE--

Solvent-accessible surface area (backbone atoms only — not comparable to full-atom values): 14370 Å² total; per-residue (Å²): 132,86,81,77,63,85,39,30,30,37,32,38,35,54,44,59,66,91,56,55,70,67,58,51,51,52,52,50,47,65,71,50,47,85,48,40,61,68,76,47,77,50,69,46,81,50,90,92,38,44,31,38,37,38,43,29,34,74,46,51,65,30,34,54,52,42,43,69,75,52,45,58,43,70,49,88,91,23,59,27,45,58,42,57,31,91,66,82,58,67,67,60,28,51,77,68,73,69,53,66,92,79,74,70,74,88,70,86,77,56,75,77,57,53,61,66,65,69,75,55,85,83,80,83,80,88,81,89,73,84,86,74,92,68,92,79,61,74,79,72,47,63,73,51,56,66,55,52,74,75,71,77,75,90,88,76,92,75,84,71,88,56,66,84,28,29,36,35,33,38,34,52,41,50,78,88,62,52,70,69,58,52,44,56,65,49,56,76,41,74,48,56,71,49,72,49,71,47,93,94,41,58,38,38,38,39,37,37,29,75,38,36,70,42,31,49,54,46,38,72,71,48,42,58,40,72,50,97,93,27,54,26,45,53,42,54,42,133

Mean predicted aligned error: 20.15 Å

InterPro domains:
  IPR000504 RNA recognition motif domain [PF00076] (29-80)
  IPR000504 RNA recognition motif domain [PF00076] (168-232)
  IPR000504 RNA recognition motif domain [PS50102] (8-87)
  IPR000504 RNA recognition motif domain [PS50102] (166-238)
  IPR000504 RNA recognition motif domain [SM00360] (9-83)
  IPR000504 RNA recognition motif domain [SM00360] (167-235)
  IPR012677 Nucleotide-binding alpha-beta plait domain superfamily [G3DSA:3.30.70.330] (2-101)
  IPR012677 Nucleotide-binding alpha-beta plait domain superfamily [G3DSA:3.30.70.330] (160-238)
  IPR035979 RNA-binding domain superfamily [SSF54928] (7-236)